Protein AF-A0A6C0H3B6-F1 (afdb_monomer_lite)

Foldseek 3Di:
DDDEFFKKKFWFQFPDDDPCSVQNVVQCVLVVDRGSFMWTWDAQQPQAPDGAIWTFWQAQDFDQARNPRGTAHTTGTDGVVVVLVTRIWMWIWDFPDDDDSVLSVVLCVQRPRQHAPPPVVLQVCLSVVHDPDFDDSSHYHTQLSVVNSCCSSPQFPVPDRSSSGGSCCPAPPHPPTDTPDCGTDHIGTDCPSLQQVVVVVLVVLCVVLVWDWDDPDSQWIWGDAQFGIWIQGSVVRDTDDDRDPDDDDDPHRDPVSVVVSVVVSVVSVVVPVD

InterPro domains:
  IPR038765 Papain-like cysteine peptidase superfamily [SSF54001] (3-177)

Organism: NCBI:txid1070528

Secondary structure (DSSP, 8-state):
----TTPEEEEEPPSS--TTHHHHHHHHHHHTSSEEEEEEEEES-TTSSS-SEEEEEEEEEEEE-TTTSSEEEEEEEEEHHHHHHSSS-EEEEPB-S---HHHHHHHHHHHTTPBB---HHHHHHHHHT--SS-S--S-B-HHHHHHHHHHHTTSS-TT--GGG--GGGGSSS--SS--SS--B---EE-THHHHHHHHHHHHHHHHHTT---EEEETTEEEEEETTEEEEEETTTTEEEEE-------PPPPPHHHHHHHHHHHHHHHHHH--

Structure (mmCIF, N/CA/C/O backbone):
data_AF-A0A6C0H3B6-F1
#
_entry.id   AF-A0A6C0H3B6-F1
#
loop_
_atom_site.group_PDB
_atom_site.id
_atom_site.type_symbol
_atom_site.label_atom_id
_atom_site.label_alt_id
_atom_site.label_comp_id
_atom_site.label_asym_id
_atom_site.label_entity_id
_atom_site.label_seq_id
_atom_site.pdbx_PDB_ins_code
_atom_site.Cartn_x
_atom_site.Cartn_y
_atom_site.Cartn_z
_atom_site.occupancy
_atom_site.B_iso_or_equiv
_atom_site.auth_seq_id
_atom_site.auth_comp_id
_atom_site.auth_asym_id
_atom_site.auth_atom_id
_atom_site.pdbx_PDB_model_num
ATOM 1 N N . MET A 1 1 ? -2.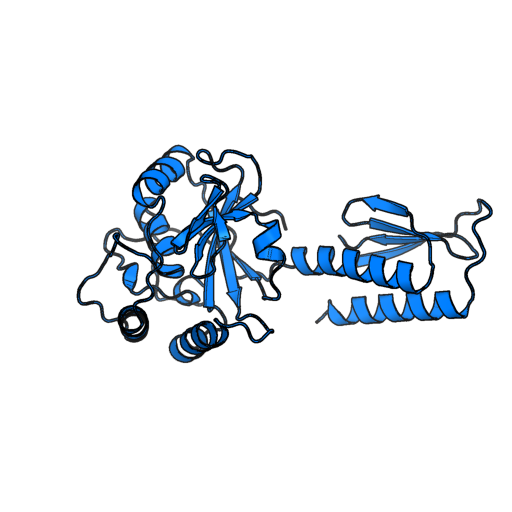134 6.491 -14.468 1.00 62.81 1 MET A N 1
ATOM 2 C CA . MET A 1 1 ? -2.879 6.729 -13.217 1.00 62.81 1 MET A CA 1
ATOM 3 C C . MET A 1 1 ? -1.953 7.384 -12.204 1.00 62.81 1 MET A C 1
ATOM 5 O O . MET A 1 1 ? -0.867 6.853 -11.979 1.00 62.81 1 MET A O 1
ATOM 9 N N . HIS A 1 2 ? -2.339 8.547 -11.677 1.00 86.56 2 HIS A N 1
ATOM 10 C CA . HIS A 1 2 ? -1.610 9.240 -10.610 1.00 86.56 2 HIS A CA 1
ATOM 11 C C . HIS A 1 2 ? -2.045 8.677 -9.248 1.00 86.56 2 HIS A C 1
ATOM 13 O O . HIS A 1 2 ? -3.235 8.409 -9.063 1.00 86.56 2 HIS A O 1
ATOM 19 N N . LEU A 1 3 ? -1.083 8.426 -8.359 1.00 92.88 3 LEU A N 1
ATOM 20 C CA . LEU A 1 3 ? -1.326 7.908 -7.010 1.00 92.88 3 LEU A CA 1
ATOM 21 C C . LEU A 1 3 ? -1.426 9.081 -6.039 1.00 92.88 3 LEU A C 1
ATOM 23 O O . LEU A 1 3 ? -0.653 10.025 -6.160 1.00 92.88 3 LEU A O 1
ATOM 27 N N . GLU A 1 4 ? -2.355 9.001 -5.096 1.00 95.38 4 GLU A N 1
ATOM 28 C CA . GLU A 1 4 ? -2.636 10.054 -4.117 1.00 95.38 4 GLU A CA 1
ATOM 29 C C . GLU A 1 4 ? -2.634 9.477 -2.700 1.00 95.38 4 GLU A C 1
ATOM 31 O O . GLU A 1 4 ? -2.867 8.281 -2.506 1.00 95.38 4 GLU A O 1
ATOM 36 N N . THR A 1 5 ? -2.378 10.327 -1.702 1.00 96.56 5 THR A N 1
ATOM 37 C CA . THR A 1 5 ? -2.446 9.930 -0.291 1.00 96.56 5 THR A CA 1
ATOM 38 C C . THR A 1 5 ? -3.806 9.317 0.027 1.00 96.56 5 THR A C 1
ATOM 40 O O . THR A 1 5 ? -4.848 9.921 -0.221 1.00 96.56 5 THR A O 1
ATOM 43 N N . GLY A 1 6 ? -3.785 8.116 0.600 1.00 96.06 6 GLY A N 1
ATOM 44 C CA . GLY A 1 6 ? -4.982 7.345 0.913 1.00 96.06 6 GLY A CA 1
ATOM 45 C C . GLY A 1 6 ? -5.296 6.245 -0.099 1.00 96.06 6 GLY A C 1
ATOM 46 O O . GLY A 1 6 ? -6.058 5.341 0.239 1.00 96.06 6 GLY A O 1
ATOM 47 N N . ASP A 1 7 ? -4.728 6.264 -1.311 1.00 96.56 7 ASP A N 1
ATOM 48 C CA . ASP A 1 7 ? -4.915 5.164 -2.264 1.00 96.56 7 ASP A CA 1
ATOM 49 C C . ASP A 1 7 ? -4.424 3.843 -1.662 1.00 96.56 7 ASP A C 1
ATOM 51 O O . ASP A 1 7 ? -3.362 3.780 -1.044 1.00 96.56 7 ASP A O 1
ATOM 55 N N . LEU A 1 8 ? -5.192 2.770 -1.848 1.00 96.19 8 LEU A N 1
ATOM 56 C CA . LEU A 1 8 ? -4.829 1.448 -1.347 1.00 96.19 8 LEU A CA 1
ATOM 57 C C . LEU A 1 8 ? -4.176 0.636 -2.460 1.00 96.19 8 LEU A C 1
ATOM 59 O O . LEU A 1 8 ? -4.751 0.511 -3.541 1.00 96.19 8 LEU A O 1
ATOM 63 N N . LEU A 1 9 ? -3.019 0.044 -2.186 1.00 95.88 9 LEU A N 1
ATOM 64 C CA . LEU A 1 9 ? -2.369 -0.915 -3.070 1.00 95.88 9 LEU A CA 1
ATOM 65 C C . LEU A 1 9 ? -2.597 -2.331 -2.547 1.00 95.88 9 LEU A C 1
ATOM 67 O O . LEU A 1 9 ? -2.242 -2.632 -1.411 1.00 95.88 9 LEU A O 1
ATOM 71 N N . LEU A 1 10 ? -3.165 -3.193 -3.383 1.00 94.88 10 LEU A N 1
ATOM 72 C CA . LEU A 1 10 ? -3.319 -4.624 -3.141 1.00 94.88 10 LEU A CA 1
ATOM 73 C C . LEU A 1 10 ? -2.329 -5.375 -4.027 1.00 94.88 10 LEU A C 1
ATOM 75 O O . LEU A 1 10 ? -2.288 -5.167 -5.243 1.00 94.88 10 LEU A O 1
ATOM 79 N N . PHE A 1 11 ? -1.541 -6.254 -3.426 1.00 92.25 11 PHE A N 1
ATOM 80 C CA . PHE A 1 11 ? -0.441 -6.938 -4.095 1.00 92.25 11 PHE A CA 1
ATOM 81 C C . PHE A 1 11 ? -0.761 -8.412 -4.278 1.00 92.25 11 PHE A C 1
ATOM 83 O O . PHE A 1 11 ? -1.239 -9.067 -3.349 1.00 92.25 11 PHE A O 1
ATOM 90 N N . THR A 1 12 ? -0.470 -8.937 -5.465 1.00 89.69 12 THR A N 1
ATOM 91 C CA . THR A 1 12 ? -0.492 -10.380 -5.701 1.00 89.69 12 THR A CA 1
ATOM 92 C C . THR A 1 12 ? 0.829 -11.026 -5.331 1.00 89.69 12 THR A C 1
ATOM 94 O O . THR A 1 12 ? 1.849 -10.350 -5.233 1.00 89.69 12 THR A O 1
ATOM 97 N N . GLN A 1 13 ? 0.827 -12.352 -5.222 1.00 80.75 13 GLN A N 1
ATOM 98 C CA . GLN A 1 13 ? 2.053 -13.127 -5.076 1.00 80.75 13 GLN A CA 1
ATOM 99 C C . GLN A 1 13 ? 3.095 -12.768 -6.157 1.00 80.75 13 GLN A C 1
ATOM 101 O O . GLN A 1 13 ? 2.752 -12.535 -7.327 1.00 80.75 13 GLN A O 1
ATOM 106 N N . LYS A 1 14 ? 4.374 -12.743 -5.758 1.00 75.06 14 LYS A N 1
ATOM 107 C CA . LYS A 1 14 ? 5.516 -12.610 -6.675 1.00 75.06 14 LYS A CA 1
ATOM 108 C C . LYS A 1 14 ? 5.613 -13.834 -7.589 1.00 75.06 14 LYS A C 1
ATOM 110 O O . LYS A 1 14 ? 5.459 -14.969 -7.144 1.00 75.06 14 LYS A O 1
ATOM 115 N N . LYS A 1 15 ? 5.910 -13.621 -8.875 1.00 67.88 15 LYS A N 1
ATOM 116 C CA . LYS A 1 15 ? 6.081 -14.731 -9.836 1.00 67.88 15 LYS A CA 1
ATOM 117 C C . LYS A 1 15 ? 7.351 -15.550 -9.581 1.00 67.88 15 LYS A C 1
ATOM 119 O O . LYS A 1 15 ? 7.400 -16.732 -9.908 1.00 67.88 15 LYS A O 1
ATOM 124 N N . SER A 1 16 ? 8.371 -14.918 -9.016 1.00 64.56 16 SER A N 1
ATOM 125 C CA . SER A 1 16 ? 9.676 -15.501 -8.720 1.00 64.56 16 SER A CA 1
ATOM 126 C C . SER A 1 16 ? 9.679 -16.183 -7.341 1.00 64.56 16 SER A C 1
ATOM 128 O O . SER A 1 16 ? 9.101 -15.676 -6.379 1.00 64.56 16 SER A O 1
ATOM 130 N N . ILE A 1 17 ? 10.344 -17.342 -7.234 1.00 60.44 17 ILE A N 1
ATOM 131 C CA . ILE A 1 17 ? 10.512 -18.067 -5.964 1.00 60.44 17 ILE A CA 1
ATOM 132 C C . ILE A 1 17 ? 11.490 -17.275 -5.091 1.00 60.44 17 ILE A C 1
ATOM 134 O O . ILE A 1 17 ? 12.702 -17.320 -5.293 1.00 60.44 17 ILE A O 1
ATOM 138 N N . THR A 1 18 ? 10.963 -16.520 -4.133 1.00 64.19 18 THR A N 1
ATOM 139 C CA . THR A 1 18 ? 11.748 -15.850 -3.089 1.00 64.19 18 THR A CA 1
ATOM 140 C C . THR A 1 18 ? 11.728 -16.682 -1.806 1.00 64.19 18 THR A C 1
ATOM 142 O O . THR A 1 18 ? 10.886 -17.565 -1.642 1.00 64.19 18 THR A O 1
ATOM 145 N N . GLY A 1 19 ? 12.612 -16.377 -0.847 1.00 57.62 19 GLY A N 1
ATOM 146 C CA . GLY A 1 19 ? 12.600 -17.019 0.480 1.00 57.62 19 GLY A CA 1
ATOM 147 C C . GLY A 1 19 ? 11.268 -16.877 1.237 1.00 57.62 19 GLY A C 1
ATOM 148 O O . GLY A 1 19 ? 11.016 -17.613 2.184 1.00 57.62 19 GLY A O 1
ATOM 149 N N . TRP A 1 20 ? 10.392 -15.980 0.778 1.00 67.56 20 TRP A N 1
ATOM 150 C CA . TRP A 1 20 ? 9.094 -15.672 1.371 1.00 67.56 20 TRP A CA 1
ATOM 151 C C . TRP A 1 20 ? 7.900 -16.175 0.550 1.00 67.56 20 TRP A C 1
ATOM 153 O O . TRP A 1 20 ? 6.755 -16.025 0.964 1.00 67.56 20 TRP A O 1
ATOM 163 N N . TRP A 1 21 ? 8.154 -16.848 -0.576 1.00 70.12 21 TRP A N 1
ATOM 164 C CA . TRP A 1 21 ? 7.124 -17.424 -1.445 1.00 70.12 21 TRP A CA 1
ATOM 165 C C . TRP A 1 21 ? 6.174 -18.382 -0.706 1.00 70.12 21 TRP A C 1
ATOM 167 O O . TRP A 1 21 ? 4.982 -18.430 -1.011 1.00 70.12 21 TRP A O 1
ATOM 177 N N . LEU A 1 22 ? 6.681 -19.110 0.297 1.00 68.00 22 LEU A N 1
ATOM 178 C CA . LEU A 1 22 ? 5.875 -19.998 1.143 1.00 68.00 22 LEU A CA 1
ATOM 179 C C . LEU A 1 22 ? 4.827 -19.233 1.961 1.00 68.00 22 LEU A C 1
ATOM 181 O O . LEU A 1 22 ? 3.723 -19.738 2.156 1.00 68.00 22 LEU A O 1
ATOM 185 N N . ILE A 1 23 ? 5.148 -18.018 2.413 1.00 73.31 23 ILE A N 1
ATOM 186 C CA . ILE A 1 23 ? 4.217 -17.172 3.168 1.00 73.31 23 ILE A CA 1
ATOM 187 C C . ILE A 1 23 ? 3.112 -16.682 2.242 1.00 73.31 23 ILE A C 1
ATOM 189 O O . ILE A 1 23 ? 1.936 -16.873 2.548 1.00 73.31 23 ILE A O 1
ATOM 193 N N . ASP A 1 24 ? 3.481 -16.150 1.077 1.00 76.25 24 ASP A N 1
ATOM 194 C CA . ASP A 1 24 ? 2.513 -15.711 0.072 1.00 76.25 24 ASP A CA 1
ATOM 195 C C . ASP A 1 24 ? 1.582 -16.864 -0.338 1.00 76.25 24 ASP A C 1
ATOM 197 O O . ASP A 1 24 ? 0.369 -16.677 -0.400 1.00 76.25 24 ASP A O 1
ATOM 201 N N . LYS A 1 25 ? 2.119 -18.082 -0.532 1.00 75.88 25 LYS A N 1
ATOM 202 C CA . LYS A 1 25 ? 1.308 -19.281 -0.810 1.00 75.88 25 LYS A CA 1
ATOM 203 C C . LYS A 1 25 ? 0.363 -19.642 0.320 1.00 75.88 25 LYS A C 1
ATOM 205 O O . LYS A 1 25 ? -0.771 -20.034 0.062 1.00 75.88 25 LYS A O 1
ATOM 210 N N . THR A 1 26 ? 0.830 -19.528 1.555 1.00 74.00 26 THR A N 1
ATOM 211 C CA . THR A 1 26 ? 0.027 -19.817 2.741 1.00 74.00 26 THR A CA 1
ATOM 212 C C . THR A 1 26 ? -1.157 -18.855 2.816 1.00 74.00 26 THR A C 1
ATOM 214 O O . THR A 1 26 ? -2.295 -19.293 2.964 1.00 74.00 26 THR A O 1
ATOM 217 N N . ILE A 1 27 ? -0.914 -17.556 2.624 1.00 75.19 27 ILE A N 1
ATOM 218 C CA . ILE A 1 27 ? -1.962 -16.530 2.610 1.00 75.19 27 ILE A CA 1
ATOM 219 C C . ILE A 1 27 ? -2.919 -16.754 1.435 1.00 75.19 27 ILE A C 1
ATOM 221 O O . ILE A 1 27 ? -4.129 -16.784 1.640 1.00 75.19 27 ILE A O 1
ATOM 225 N N . GLU A 1 28 ? -2.415 -16.961 0.219 1.00 81.25 28 GLU A N 1
ATOM 226 C CA . GLU A 1 28 ? -3.245 -17.227 -0.964 1.00 81.25 28 GLU A CA 1
ATOM 227 C C . GLU A 1 28 ? -4.180 -18.427 -0.735 1.00 81.25 28 GLU A C 1
ATOM 229 O O . GLU A 1 28 ? -5.392 -18.320 -0.933 1.00 81.25 28 GLU A O 1
ATOM 234 N N . TYR A 1 29 ? -3.632 -19.542 -0.240 1.00 78.94 29 TYR A N 1
ATOM 235 C CA . TYR A 1 29 ? -4.379 -20.767 0.041 1.00 78.94 29 TYR A CA 1
ATOM 236 C C . TYR A 1 29 ? -5.464 -20.555 1.102 1.00 78.94 29 TYR A C 1
ATOM 238 O O . TYR A 1 29 ? -6.624 -20.909 0.896 1.00 78.94 29 TYR A O 1
ATOM 246 N N . PHE A 1 30 ? -5.109 -19.945 2.232 1.00 73.50 30 PHE A N 1
ATOM 247 C CA . PHE A 1 30 ? -6.025 -19.774 3.358 1.00 73.50 30 PHE A CA 1
ATOM 248 C C . PHE A 1 30 ? -7.074 -18.682 3.141 1.00 73.50 30 PHE A C 1
ATOM 250 O O . PHE A 1 30 ? -8.177 -18.753 3.684 1.00 73.50 30 PHE A O 1
ATOM 257 N N . THR A 1 31 ? -6.754 -17.665 2.345 1.00 74.62 31 THR A N 1
ATOM 258 C CA . THR A 1 31 ? -7.675 -16.559 2.059 1.00 74.62 31 THR A CA 1
ATOM 259 C C . THR A 1 31 ? -8.484 -16.759 0.780 1.00 74.62 31 THR A C 1
ATOM 261 O O . THR A 1 31 ? -9.415 -15.986 0.546 1.00 74.62 31 THR A O 1
ATOM 264 N N . ASN A 1 32 ? -8.157 -17.789 -0.015 1.00 81.56 32 ASN A N 1
ATOM 265 C CA . ASN A 1 32 ? -8.713 -18.067 -1.342 1.00 81.56 32 ASN A CA 1
ATOM 266 C C . ASN A 1 32 ? -8.775 -16.803 -2.215 1.00 81.56 32 ASN A C 1
ATOM 268 O O . ASN A 1 32 ? -9.803 -16.466 -2.807 1.00 81.56 32 ASN A O 1
ATOM 272 N N . SER A 1 33 ? -7.683 -16.042 -2.210 1.00 85.75 33 SER A N 1
ATOM 273 C CA . SER A 1 33 ? -7.602 -14.726 -2.834 1.00 85.75 33 SER A CA 1
ATOM 274 C C . SER A 1 33 ? -6.217 -14.503 -3.430 1.00 85.75 33 SER A C 1
ATOM 276 O O . SER A 1 33 ? -5.224 -14.890 -2.817 1.00 85.75 33 SER A O 1
ATOM 278 N N . PRO A 1 34 ? -6.124 -13.797 -4.573 1.00 87.12 34 PRO A N 1
ATOM 279 C CA . PRO A 1 34 ? -4.839 -13.460 -5.170 1.00 87.12 34 PRO A CA 1
ATOM 280 C C . PRO A 1 34 ? -4.061 -12.424 -4.350 1.00 87.12 34 PRO A C 1
ATOM 282 O O . PRO A 1 34 ? -2.862 -12.273 -4.561 1.00 87.12 34 PRO A O 1
ATOM 285 N N . TYR A 1 35 ? -4.724 -11.679 -3.458 1.00 91.88 35 TYR A N 1
ATOM 286 C CA . TYR A 1 35 ? -4.105 -10.632 -2.648 1.00 91.88 35 TYR A CA 1
ATOM 287 C C . TYR A 1 35 ? -3.388 -11.211 -1.428 1.00 91.88 35 TYR A C 1
ATOM 289 O O . TYR A 1 35 ? -4.036 -11.775 -0.547 1.00 91.88 35 TYR A O 1
ATOM 297 N N . VAL A 1 36 ? -2.071 -11.014 -1.365 1.00 89.00 36 VAL A N 1
ATOM 298 C CA . VAL A 1 36 ? -1.200 -11.522 -0.288 1.00 89.00 36 VAL A CA 1
ATOM 299 C C . VAL A 1 36 ? -0.615 -10.411 0.583 1.00 89.00 36 VAL A C 1
ATOM 301 O O . VAL A 1 36 ? -0.189 -10.662 1.705 1.00 89.00 36 VAL A O 1
ATOM 304 N N . HIS A 1 37 ? -0.622 -9.170 0.091 1.00 92.19 37 HIS A N 1
ATOM 305 C CA . HIS A 1 37 ? -0.098 -8.009 0.806 1.00 92.19 37 HIS A CA 1
ATOM 306 C C . HIS A 1 37 ? -0.905 -6.754 0.472 1.00 92.19 37 HIS A C 1
ATOM 308 O O . HIS A 1 37 ? -1.621 -6.700 -0.535 1.00 92.19 37 HIS A O 1
ATOM 314 N N . VAL A 1 38 ? -0.797 -5.740 1.326 1.00 95.00 38 VAL A N 1
ATOM 315 C CA . VAL A 1 38 ? -1.507 -4.469 1.185 1.00 95.00 38 VAL A CA 1
ATOM 316 C C . VAL A 1 38 ? -0.678 -3.318 1.749 1.00 95.00 38 VAL A C 1
ATOM 318 O O . VAL A 1 38 ? 0.035 -3.481 2.737 1.00 95.00 38 VAL A O 1
ATOM 321 N N . GLY A 1 39 ? -0.783 -2.146 1.126 1.00 96.25 39 GLY A N 1
ATOM 322 C CA . GLY A 1 39 ? -0.096 -0.933 1.559 1.00 96.25 39 GLY A CA 1
ATOM 323 C C . GLY A 1 39 ? -0.894 0.325 1.235 1.00 96.25 39 GLY A C 1
ATOM 324 O O . GLY A 1 39 ? -1.678 0.345 0.286 1.00 96.25 39 GLY A O 1
ATOM 325 N N . LEU A 1 40 ? -0.694 1.377 2.025 1.00 97.38 40 LEU A N 1
ATOM 326 C CA . LEU A 1 40 ? -1.349 2.672 1.849 1.00 97.38 40 LEU A CA 1
ATOM 327 C C . LEU A 1 40 ? -0.410 3.641 1.136 1.00 97.38 40 LEU A C 1
ATOM 329 O O . LEU A 1 40 ? 0.720 3.839 1.567 1.00 97.38 40 LEU A O 1
ATOM 333 N N . VAL A 1 41 ? -0.862 4.291 0.072 1.00 97.12 41 VAL A N 1
ATOM 334 C CA . VAL A 1 41 ? -0.091 5.361 -0.561 1.00 97.12 41 VAL A CA 1
ATOM 335 C C . VAL A 1 41 ? -0.072 6.585 0.347 1.00 97.12 41 VAL A C 1
ATOM 337 O O . VAL A 1 41 ? -1.116 7.038 0.820 1.00 97.12 41 VAL A O 1
ATOM 340 N N . VAL A 1 42 ? 1.115 7.160 0.526 1.00 96.75 42 VAL A N 1
ATOM 341 C CA . VAL A 1 42 ? 1.315 8.466 1.157 1.00 96.75 42 VAL A CA 1
ATOM 342 C C . VAL A 1 42 ? 2.218 9.301 0.253 1.00 96.75 42 VAL A C 1
ATOM 344 O O . VAL A 1 42 ? 3.362 8.933 -0.019 1.00 96.75 42 VAL A O 1
ATOM 347 N N . VAL A 1 43 ? 1.681 10.402 -0.263 1.00 95.56 43 VAL A N 1
ATOM 348 C CA . VAL A 1 43 ? 2.409 11.402 -1.050 1.00 95.56 43 VAL A CA 1
ATOM 349 C C . VAL A 1 43 ? 2.882 12.497 -0.105 1.00 95.56 43 VAL A C 1
ATOM 351 O O . VAL A 1 43 ? 2.094 12.986 0.699 1.00 95.56 43 VAL A O 1
ATOM 354 N N . ASP A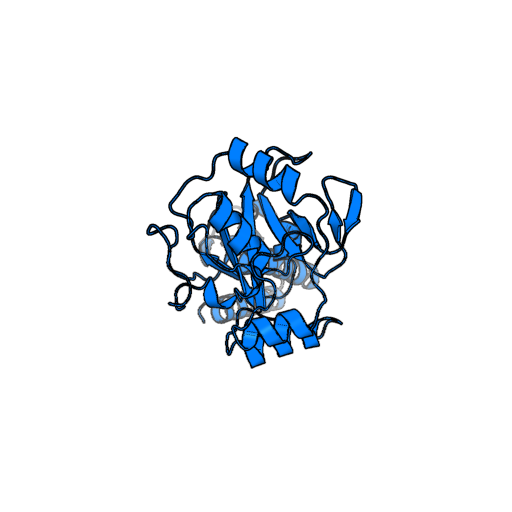 1 44 ? 4.165 12.836 -0.203 1.00 95.06 44 ASP A N 1
ATOM 355 C CA . ASP A 1 44 ? 4.853 13.835 0.616 1.00 95.06 44 ASP A CA 1
ATOM 356 C C . ASP A 1 44 ? 4.580 13.678 2.125 1.00 95.06 44 ASP A C 1
ATOM 358 O O . ASP A 1 44 ? 4.044 14.587 2.759 1.00 95.06 44 ASP A O 1
ATOM 362 N N . PRO A 1 45 ? 4.925 12.512 2.721 1.00 93.94 45 PRO A N 1
ATOM 363 C CA . PRO A 1 45 ? 4.615 12.228 4.114 1.00 93.94 45 PRO A CA 1
ATOM 364 C C . PRO A 1 45 ? 5.176 13.313 5.044 1.00 93.94 45 PRO A C 1
ATOM 366 O O . PRO A 1 45 ? 6.379 13.582 5.004 1.00 93.94 45 PRO A O 1
ATOM 369 N N . PRO A 1 46 ? 4.364 13.869 5.959 1.00 92.00 46 PRO A N 1
ATOM 370 C CA . PRO A 1 46 ? 4.758 14.999 6.807 1.00 92.00 46 PRO A CA 1
ATOM 371 C C . PRO A 1 46 ? 5.753 14.624 7.921 1.00 92.00 46 PRO A C 1
ATOM 373 O O . PRO A 1 46 ? 6.118 15.466 8.739 1.00 92.00 46 PRO A O 1
ATOM 376 N N . PHE A 1 47 ? 6.143 13.352 7.992 1.00 90.31 47 PHE A N 1
ATOM 377 C CA . PHE A 1 47 ? 7.129 12.783 8.913 1.00 90.31 47 PHE A CA 1
ATOM 378 C C . PHE A 1 47 ? 8.333 12.168 8.175 1.00 90.31 47 PHE A C 1
ATOM 380 O O . PHE A 1 47 ? 9.211 11.587 8.805 1.00 90.31 47 PHE A O 1
ATOM 387 N N . SER A 1 48 ? 8.389 12.294 6.844 1.00 85.31 48 SER A N 1
ATOM 388 C CA . SER A 1 48 ? 9.525 11.848 6.033 1.00 85.31 48 SER A CA 1
ATOM 389 C C . SER A 1 48 ? 10.565 12.955 5.871 1.00 85.31 48 SER A C 1
ATOM 391 O O . SER A 1 48 ? 10.239 14.139 5.826 1.00 85.31 48 SER A O 1
ATOM 393 N N . VAL A 1 49 ? 11.828 12.552 5.723 1.00 80.81 49 VAL A N 1
ATOM 394 C CA . VAL A 1 49 ? 12.958 13.456 5.445 1.00 80.81 49 VAL A CA 1
ATOM 395 C C . VAL A 1 49 ? 12.900 14.011 4.016 1.00 80.81 49 VAL A C 1
ATOM 397 O O . VAL A 1 49 ? 13.396 15.105 3.757 1.00 80.81 49 VAL A O 1
ATOM 400 N N . SER A 1 50 ? 12.294 13.276 3.080 1.00 84.81 50 SER A N 1
ATOM 401 C CA . SER A 1 50 ? 12.200 13.667 1.672 1.00 84.81 50 SER A CA 1
ATOM 402 C C . SER A 1 50 ? 10.786 13.529 1.111 1.00 84.81 50 SER A C 1
ATOM 404 O O . SER A 1 50 ? 10.086 12.537 1.347 1.00 84.81 50 SER A O 1
ATOM 406 N N . SER A 1 51 ? 10.409 14.520 0.302 1.00 90.75 51 SER A N 1
ATOM 407 C CA . SER A 1 51 ? 9.223 14.514 -0.556 1.00 90.75 51 SER A CA 1
ATOM 408 C C . SER A 1 51 ? 9.267 13.372 -1.575 1.00 90.75 51 SER A C 1
ATOM 410 O O . SER A 1 51 ? 10.337 12.917 -1.988 1.00 90.75 51 SER A O 1
ATOM 412 N N . GLY A 1 52 ? 8.096 12.897 -1.982 1.00 91.31 52 GLY A N 1
ATOM 413 C CA . GLY A 1 52 ? 7.921 11.800 -2.921 1.00 91.31 52 GLY A CA 1
ATOM 414 C C . GLY A 1 52 ? 6.670 10.972 -2.641 1.00 91.31 52 GLY A C 1
ATOM 415 O O . GLY A 1 52 ? 5.915 11.214 -1.704 1.00 91.31 52 GLY A O 1
ATOM 416 N N . THR A 1 53 ? 6.450 9.952 -3.466 1.00 93.56 53 THR A N 1
ATOM 417 C CA . THR A 1 53 ? 5.371 8.980 -3.261 1.00 93.56 53 THR A CA 1
ATOM 418 C C . THR A 1 53 ? 5.916 7.738 -2.571 1.00 93.56 53 THR A C 1
ATOM 420 O O . THR A 1 53 ? 6.846 7.094 -3.067 1.00 93.56 53 THR A O 1
ATOM 423 N N . TYR A 1 54 ? 5.291 7.373 -1.460 1.00 93.81 54 TYR A N 1
ATOM 424 C CA . TYR A 1 54 ? 5.657 6.226 -0.645 1.00 93.81 54 TYR A CA 1
ATOM 425 C C . TYR A 1 54 ? 4.470 5.286 -0.475 1.00 93.81 54 TYR A C 1
ATOM 427 O O . TYR A 1 54 ? 3.310 5.668 -0.638 1.00 93.81 54 TYR A O 1
ATOM 435 N N . VAL A 1 55 ? 4.784 4.046 -0.130 1.00 94.69 55 VAL A N 1
ATOM 436 C CA . VAL A 1 55 ? 3.831 3.059 0.360 1.00 94.69 55 VAL A CA 1
ATOM 437 C C . VAL A 1 55 ? 4.114 2.868 1.839 1.00 94.69 55 VAL A C 1
ATOM 439 O O . VAL A 1 55 ? 5.201 2.437 2.219 1.00 94.69 55 VAL A O 1
ATOM 442 N N . TRP A 1 56 ? 3.146 3.228 2.669 1.00 95.25 56 TRP A N 1
ATOM 443 C CA . TRP A 1 56 ? 3.149 2.947 4.089 1.00 95.25 56 TRP A CA 1
ATOM 444 C C . TRP A 1 56 ? 2.598 1.545 4.309 1.00 95.25 56 TRP A C 1
ATOM 446 O O . TRP A 1 56 ? 1.434 1.254 4.023 1.00 95.25 56 TRP A O 1
ATOM 456 N N . GLU A 1 57 ? 3.463 0.658 4.771 1.00 93.56 57 GLU A N 1
ATOM 457 C CA . GLU A 1 57 ? 3.175 -0.764 4.882 1.00 93.56 57 GLU A CA 1
ATOM 458 C C . GLU A 1 57 ? 3.817 -1.346 6.137 1.00 93.56 57 GLU A C 1
ATOM 460 O O . GLU A 1 57 ? 4.772 -0.794 6.686 1.00 93.56 57 GLU A O 1
ATOM 465 N N . CYS A 1 58 ? 3.302 -2.494 6.568 1.00 89.00 58 CYS A N 1
ATOM 466 C CA . CYS A 1 58 ? 4.008 -3.366 7.490 1.00 89.00 58 CYS A CA 1
ATOM 467 C C . CYS A 1 58 ? 4.525 -4.552 6.680 1.00 89.00 58 CYS A C 1
ATOM 469 O O . CYS A 1 58 ? 3.716 -5.323 6.168 1.00 89.00 58 CYS A O 1
ATOM 471 N N . GLY A 1 59 ? 5.842 -4.655 6.500 1.00 82.56 59 GLY A N 1
ATOM 472 C CA . GLY A 1 59 ? 6.470 -5.656 5.634 1.00 82.56 59 GLY A CA 1
ATOM 473 C C . GLY A 1 59 ? 7.453 -6.555 6.381 1.00 82.56 59 GLY A C 1
ATOM 474 O O . GLY A 1 59 ? 8.115 -6.118 7.322 1.00 82.56 59 GLY A O 1
ATOM 475 N N . TYR A 1 60 ? 7.569 -7.806 5.931 1.00 70.81 60 TYR A N 1
ATOM 476 C CA . TYR A 1 60 ? 8.493 -8.805 6.482 1.00 70.81 60 TYR A CA 1
ATOM 477 C C . TYR A 1 60 ? 9.881 -8.803 5.811 1.00 70.81 60 TYR A C 1
ATOM 479 O O . TYR A 1 60 ? 10.823 -9.410 6.314 1.00 70.81 60 TYR A O 1
ATOM 487 N N . GLU A 1 61 ? 10.031 -8.127 4.668 1.00 68.75 61 GLU A N 1
ATOM 488 C CA . GLU A 1 61 ? 11.313 -8.008 3.966 1.00 68.75 61 GLU A CA 1
ATOM 489 C C . GLU A 1 61 ? 12.211 -7.001 4.689 1.00 68.75 61 GLU A C 1
ATOM 491 O O . GLU A 1 61 ? 11.740 -5.937 5.072 1.00 68.75 61 GLU A O 1
ATOM 496 N N . ALA A 1 62 ? 13.507 -7.264 4.856 1.00 61.38 62 ALA A N 1
ATOM 497 C CA . ALA A 1 62 ? 14.413 -6.250 5.390 1.00 61.38 62 ALA A CA 1
ATOM 498 C C . ALA A 1 62 ? 14.644 -5.158 4.331 1.00 61.38 62 ALA A C 1
ATOM 500 O O . ALA A 1 62 ? 15.257 -5.409 3.293 1.00 61.38 62 ALA A O 1
ATOM 501 N N . CYS A 1 63 ? 14.172 -3.936 4.585 1.00 63.16 63 CYS A N 1
ATOM 502 C CA . CYS A 1 63 ? 14.518 -2.767 3.775 1.00 63.16 63 CYS A CA 1
ATOM 503 C C . CYS A 1 63 ? 15.077 -1.665 4.664 1.00 63.16 63 CYS A C 1
ATOM 505 O O . CYS A 1 63 ? 14.743 -1.566 5.844 1.00 63.16 63 CYS A O 1
ATOM 507 N N . VAL A 1 64 ? 15.950 -0.845 4.084 1.00 70.88 64 VAL A N 1
ATOM 508 C CA . VAL A 1 64 ? 16.477 0.341 4.756 1.00 70.88 64 VAL A CA 1
ATOM 509 C C . VAL A 1 64 ? 15.337 1.342 4.897 1.00 70.88 64 VAL A C 1
ATOM 511 O O . VAL A 1 64 ? 14.782 1.795 3.898 1.00 70.88 64 VAL A O 1
ATOM 514 N N . ASN A 1 65 ? 14.976 1.665 6.135 1.00 64.19 65 ASN A N 1
ATOM 515 C CA . ASN A 1 65 ? 13.954 2.656 6.419 1.00 64.19 65 ASN A CA 1
ATOM 516 C C . ASN A 1 65 ? 14.486 4.051 6.039 1.00 64.19 65 ASN A C 1
ATOM 518 O O . ASN A 1 65 ? 15.526 4.450 6.570 1.00 64.19 65 ASN A O 1
ATOM 522 N N . PRO A 1 66 ? 13.805 4.803 5.156 1.00 66.81 66 PRO A N 1
ATOM 523 C CA . PRO A 1 66 ? 14.270 6.116 4.713 1.00 66.81 66 PRO A CA 1
ATOM 524 C C . PRO A 1 66 ? 14.318 7.154 5.844 1.00 66.81 66 PRO A C 1
ATOM 526 O O . PRO A 1 66 ? 15.094 8.100 5.760 1.00 66.81 66 PRO A O 1
ATOM 529 N N . GLU A 1 67 ? 13.543 6.971 6.916 1.00 68.69 67 GLU A N 1
ATOM 530 C CA . GLU A 1 67 ? 13.515 7.879 8.068 1.00 68.69 67 GLU A CA 1
ATOM 531 C C . GLU A 1 67 ? 14.695 7.649 9.024 1.00 68.69 67 GLU A C 1
ATOM 533 O O . GLU A 1 67 ? 15.168 8.587 9.660 1.00 68.69 67 GLU A O 1
ATOM 538 N N . THR A 1 68 ? 15.184 6.408 9.147 1.00 70.19 68 THR A N 1
ATOM 539 C CA . THR A 1 68 ? 16.214 6.049 10.147 1.00 70.19 68 THR A CA 1
ATOM 540 C C . THR A 1 68 ? 17.544 5.589 9.559 1.00 70.19 68 THR A C 1
ATOM 542 O O . THR A 1 68 ? 18.531 5.491 10.288 1.00 70.19 68 THR A O 1
ATOM 545 N N . GLY A 1 69 ? 17.582 5.243 8.271 1.00 67.38 69 GLY A N 1
ATOM 546 C CA . GLY A 1 69 ? 18.741 4.639 7.611 1.00 67.38 69 GLY A CA 1
ATOM 547 C C . GLY A 1 69 ? 19.073 3.216 8.081 1.00 67.38 69 GLY A C 1
ATOM 548 O O . GLY A 1 69 ? 20.089 2.663 7.666 1.00 67.38 69 GLY A O 1
ATOM 549 N N . LYS A 1 70 ? 18.246 2.600 8.939 1.00 72.94 70 LYS A N 1
ATOM 550 C CA . LYS A 1 70 ? 18.451 1.242 9.469 1.00 72.94 70 LYS A CA 1
ATOM 551 C C . LYS A 1 70 ? 17.516 0.242 8.798 1.00 72.94 70 LYS A C 1
ATOM 553 O O . LYS A 1 70 ? 16.409 0.594 8.396 1.00 72.94 70 LYS A O 1
ATOM 558 N N . GLN A 1 71 ? 17.945 -1.017 8.704 1.00 70.81 71 GLN A N 1
ATOM 559 C CA . GLN A 1 71 ? 17.053 -2.101 8.293 1.00 70.81 71 GLN A CA 1
ATOM 560 C C . GLN A 1 71 ? 16.028 -2.375 9.397 1.00 70.81 71 GLN A C 1
ATOM 562 O O . GLN A 1 71 ? 16.407 -2.598 10.547 1.00 70.81 71 GLN A O 1
ATOM 567 N N . ASN A 1 72 ? 14.742 -2.371 9.048 1.00 71.44 72 ASN A N 1
ATOM 568 C CA . ASN A 1 72 ? 13.669 -2.783 9.944 1.00 71.44 72 ASN A CA 1
ATOM 569 C C . ASN A 1 72 ? 12.703 -3.753 9.247 1.00 71.44 72 ASN A C 1
ATOM 571 O O . ASN A 1 72 ? 12.449 -3.667 8.045 1.00 71.44 72 ASN A O 1
ATOM 575 N N . ILE A 1 73 ? 12.183 -4.690 10.037 1.00 81.88 73 ILE A N 1
ATOM 576 C CA . ILE A 1 73 ? 11.090 -5.588 9.666 1.00 81.88 73 ILE A CA 1
ATOM 577 C C . ILE A 1 73 ? 9.866 -5.114 10.451 1.00 81.88 73 ILE A C 1
ATOM 579 O O . ILE A 1 73 ? 9.907 -5.080 11.682 1.00 81.88 73 ILE A O 1
ATOM 583 N N . GLY A 1 74 ? 8.805 -4.709 9.757 1.00 88.00 74 GLY A N 1
ATOM 584 C CA . GLY A 1 74 ? 7.625 -4.102 10.368 1.00 88.00 74 GLY A CA 1
ATOM 585 C C . GLY A 1 74 ? 7.134 -2.863 9.636 1.00 88.00 74 GLY A C 1
ATOM 586 O O . GLY A 1 74 ? 7.229 -2.776 8.409 1.00 88.00 74 GLY A O 1
ATOM 587 N N . VAL A 1 75 ? 6.584 -1.917 10.399 1.00 90.81 75 VAL A N 1
ATOM 588 C CA . VAL A 1 75 ? 5.983 -0.688 9.871 1.00 90.81 75 VAL A CA 1
ATOM 589 C C . VAL A 1 75 ? 7.055 0.243 9.306 1.00 90.81 75 VAL A C 1
ATOM 591 O O . VAL A 1 75 ? 8.047 0.559 9.975 1.00 90.81 75 VAL A O 1
ATOM 594 N N . ARG A 1 76 ? 6.857 0.697 8.064 1.00 89.94 76 ARG A N 1
ATOM 595 C CA . ARG A 1 76 ? 7.804 1.561 7.344 1.00 89.94 76 ARG A CA 1
ATOM 596 C C . ARG A 1 76 ? 7.169 2.302 6.169 1.00 89.94 76 ARG A C 1
ATOM 598 O O . ARG A 1 76 ? 6.165 1.860 5.613 1.00 89.94 76 ARG A O 1
ATOM 605 N N . LEU A 1 77 ? 7.835 3.368 5.730 1.00 90.75 77 LEU A N 1
ATOM 606 C CA . LEU A 1 77 ? 7.642 3.946 4.403 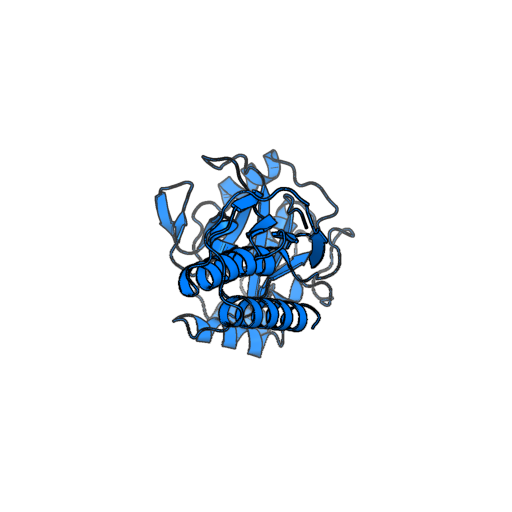1.00 90.75 77 LEU A CA 1
ATOM 607 C C . LEU A 1 77 ? 8.598 3.299 3.396 1.00 90.75 77 LEU A C 1
ATOM 609 O O . LEU A 1 77 ? 9.815 3.344 3.567 1.00 90.75 77 LEU A O 1
ATOM 613 N N . THR A 1 78 ? 8.053 2.758 2.312 1.00 89.25 78 THR A N 1
ATOM 614 C CA . THR A 1 78 ? 8.832 2.237 1.184 1.00 89.25 78 THR A CA 1
ATOM 615 C C . THR A 1 78 ? 8.652 3.167 -0.020 1.00 89.25 78 THR A C 1
ATOM 617 O O . THR A 1 78 ? 7.510 3.427 -0.406 1.00 89.25 78 THR A O 1
ATOM 620 N N . PRO A 1 79 ? 9.726 3.683 -0.651 1.00 90.06 79 PRO A N 1
ATOM 621 C CA . PRO A 1 79 ? 9.588 4.486 -1.864 1.00 90.06 79 PRO A CA 1
ATOM 622 C C . PRO A 1 79 ? 8.813 3.725 -2.944 1.00 90.06 79 PRO A C 1
ATOM 624 O O . PRO A 1 79 ? 9.078 2.543 -3.182 1.00 90.06 79 PRO A O 1
ATOM 627 N N . ILE A 1 80 ? 7.887 4.393 -3.640 1.00 88.62 80 ILE A N 1
ATOM 628 C CA . ILE A 1 80 ? 7.053 3.723 -4.649 1.00 88.62 80 ILE A CA 1
ATOM 629 C C . ILE A 1 80 ? 7.902 3.069 -5.747 1.00 88.62 80 ILE A C 1
ATOM 631 O O . ILE A 1 80 ? 7.550 2.005 -6.237 1.00 88.62 80 ILE A O 1
ATOM 635 N N . SER A 1 81 ? 9.050 3.650 -6.106 1.00 83.44 81 SER A N 1
ATOM 636 C CA . SER A 1 81 ? 9.977 3.077 -7.089 1.00 83.44 81 SER A CA 1
ATOM 637 C C . SER A 1 81 ? 10.479 1.688 -6.685 1.00 83.44 81 SER A C 1
ATOM 639 O O . SER A 1 81 ? 10.556 0.802 -7.534 1.00 83.44 81 SER A O 1
ATOM 641 N N . VAL A 1 82 ? 10.756 1.479 -5.395 1.00 83.50 82 VAL A N 1
ATOM 642 C CA . VAL A 1 82 ? 11.185 0.187 -4.843 1.00 83.50 82 VAL A CA 1
ATOM 643 C C . VAL A 1 82 ? 10.030 -0.809 -4.884 1.00 83.50 82 VAL A C 1
ATOM 645 O O . VAL A 1 82 ? 10.193 -1.911 -5.400 1.00 83.50 82 VAL A O 1
ATOM 648 N N . VAL A 1 83 ? 8.840 -0.408 -4.427 1.00 85.50 83 VAL A N 1
ATOM 649 C CA . VAL A 1 83 ? 7.644 -1.268 -4.455 1.00 85.50 83 VAL A CA 1
ATOM 650 C C . VAL A 1 83 ? 7.300 -1.709 -5.872 1.00 85.50 83 VAL A C 1
ATOM 652 O O . VAL A 1 83 ? 6.987 -2.878 -6.098 1.00 85.50 83 VAL A O 1
ATOM 655 N N . LEU A 1 84 ? 7.369 -0.777 -6.824 1.00 81.94 84 LEU A N 1
ATOM 656 C CA . LEU A 1 84 ? 7.080 -1.059 -8.220 1.00 81.94 84 LEU A CA 1
ATOM 657 C C . LEU A 1 84 ? 8.148 -1.951 -8.846 1.00 81.94 84 LEU A C 1
ATOM 659 O O . LEU A 1 84 ? 7.788 -2.745 -9.693 1.00 81.94 84 LEU A O 1
ATOM 663 N N . SER A 1 85 ? 9.414 -1.895 -8.421 1.00 75.62 85 SER A N 1
ATOM 664 C CA . SER A 1 85 ? 10.468 -2.758 -8.979 1.00 75.62 85 SER A CA 1
ATOM 665 C C . SER A 1 85 ? 10.262 -4.264 -8.739 1.00 75.62 85 SER A C 1
ATOM 667 O O . SER A 1 85 ? 10.906 -5.078 -9.397 1.00 75.62 85 SER A O 1
ATOM 669 N N . ASN A 1 86 ? 9.352 -4.644 -7.837 1.00 74.12 86 ASN A N 1
ATOM 670 C CA . ASN A 1 86 ? 9.010 -6.038 -7.574 1.00 74.12 86 ASN A CA 1
ATOM 671 C C . ASN A 1 86 ? 8.126 -6.635 -8.690 1.00 74.12 86 ASN A C 1
ATOM 673 O O . ASN A 1 86 ? 7.154 -6.021 -9.124 1.00 74.12 86 ASN A O 1
ATOM 677 N N . GLU A 1 87 ? 8.398 -7.881 -9.094 1.00 71.50 87 GLU A N 1
ATOM 678 C CA . GLU A 1 87 ? 7.662 -8.628 -10.136 1.00 71.50 87 GLU A CA 1
ATOM 679 C C . GLU A 1 87 ? 6.281 -9.153 -9.677 1.00 71.50 87 GLU A C 1
ATOM 681 O O . GLU A 1 87 ? 5.952 -10.336 -9.814 1.00 71.50 87 GLU A O 1
ATOM 686 N N . GLN A 1 88 ? 5.458 -8.276 -9.110 1.00 82.69 88 GLN A N 1
ATOM 687 C CA . GLN A 1 88 ? 4.115 -8.583 -8.616 1.00 82.69 88 GLN A CA 1
ATOM 688 C C . GLN A 1 88 ? 3.052 -7.764 -9.347 1.00 82.69 88 GLN A C 1
ATOM 690 O O . GLN A 1 88 ? 3.303 -6.651 -9.811 1.00 82.69 88 GLN A O 1
ATOM 695 N N . THR A 1 89 ? 1.837 -8.307 -9.443 1.00 87.81 89 THR A N 1
ATOM 696 C CA . THR A 1 89 ? 0.701 -7.536 -9.956 1.00 87.81 89 THR A CA 1
ATOM 697 C C . THR A 1 89 ? 0.166 -6.667 -8.829 1.00 87.81 89 THR A C 1
ATOM 699 O O . THR A 1 89 ? -0.052 -7.140 -7.716 1.00 87.81 89 THR A O 1
ATOM 702 N N . ILE A 1 90 ? -0.057 -5.389 -9.123 1.00 91.69 90 ILE A N 1
ATOM 703 C CA . ILE A 1 90 ? -0.557 -4.413 -8.156 1.00 91.69 90 ILE A CA 1
ATOM 704 C C . ILE A 1 90 ? -1.927 -3.944 -8.622 1.00 91.69 90 ILE A C 1
ATOM 706 O O . ILE A 1 90 ? -2.104 -3.585 -9.789 1.00 91.69 90 ILE A O 1
ATOM 710 N N . TYR A 1 91 ? -2.887 -3.921 -7.709 1.00 94.38 91 TYR A N 1
ATOM 711 C CA . TYR A 1 91 ? -4.195 -3.310 -7.897 1.00 94.38 91 TYR A CA 1
ATOM 712 C C . TYR A 1 91 ? -4.290 -2.070 -7.013 1.00 94.38 91 TYR A C 1
ATOM 714 O O . TYR A 1 91 ? -3.812 -2.073 -5.885 1.00 94.38 91 TYR A O 1
ATOM 722 N N . VAL A 1 92 ? -4.896 -1.006 -7.525 1.00 95.44 92 VAL A N 1
ATOM 723 C CA . VAL A 1 92 ? -5.150 0.237 -6.799 1.00 95.44 92 VAL A CA 1
ATOM 724 C C . VAL A 1 92 ? -6.633 0.351 -6.523 1.00 95.44 92 VAL A C 1
ATOM 726 O O . VAL A 1 92 ? -7.445 0.248 -7.447 1.00 95.44 92 VAL A O 1
ATOM 729 N N . ARG A 1 93 ? -6.981 0.662 -5.278 1.00 94.88 93 ARG A N 1
ATOM 730 C CA . ARG A 1 93 ? -8.290 1.212 -4.935 1.00 94.88 93 ARG A CA 1
ATOM 731 C C . ARG A 1 93 ? -8.137 2.700 -4.692 1.00 94.88 93 ARG A C 1
ATOM 733 O O . ARG A 1 93 ? -7.428 3.115 -3.777 1.00 94.88 93 ARG A O 1
ATOM 740 N N . LYS A 1 94 ? -8.820 3.499 -5.511 1.00 94.62 94 LYS A N 1
ATOM 741 C CA . LYS A 1 94 ? -8.813 4.954 -5.356 1.00 94.62 94 LYS A CA 1
ATOM 742 C C . LYS A 1 94 ? -9.542 5.372 -4.097 1.00 94.62 94 LYS A C 1
ATOM 744 O O . LYS A 1 94 ? -10.704 4.988 -3.918 1.00 94.62 94 LYS A O 1
ATOM 749 N N . CYS A 1 95 ? -8.867 6.167 -3.279 1.00 94.31 95 CYS A N 1
ATOM 750 C CA . CYS A 1 95 ? -9.497 6.830 -2.156 1.00 94.31 95 CYS A CA 1
ATOM 751 C C . CYS A 1 95 ? -10.364 7.991 -2.653 1.00 94.31 95 CYS A C 1
ATOM 753 O O . CYS A 1 95 ? -9.999 8.702 -3.586 1.00 94.31 95 CYS A O 1
ATOM 755 N N . LYS A 1 96 ? -11.532 8.177 -2.041 1.00 92.94 96 LYS A N 1
ATOM 756 C CA . LYS A 1 96 ? -12.466 9.279 -2.337 1.00 92.94 96 LYS A CA 1
ATOM 757 C C . LYS A 1 96 ? -12.480 10.340 -1.241 1.00 92.94 96 LYS A C 1
ATOM 759 O O . LYS A 1 96 ? -13.253 11.291 -1.311 1.00 92.94 96 LYS A O 1
ATOM 764 N N . THR A 1 97 ? -11.665 10.150 -0.213 1.00 91.25 97 THR A N 1
ATOM 765 C CA . THR A 1 97 ? -11.638 10.957 1.003 1.00 91.25 97 THR A CA 1
ATOM 766 C C . THR A 1 97 ? -10.215 11.378 1.329 1.00 91.25 97 THR A C 1
ATOM 768 O O . THR A 1 97 ? -9.257 10.656 1.065 1.00 91.25 97 THR A O 1
ATOM 771 N N . TYR A 1 98 ? -10.078 12.556 1.926 1.00 91.56 98 TYR A N 1
ATOM 772 C CA . TYR A 1 98 ? -8.788 13.101 2.328 1.00 91.56 98 TYR A CA 1
ATOM 773 C C . TYR A 1 98 ? -8.397 12.616 3.730 1.00 91.56 98 TYR A C 1
ATOM 775 O O . TYR A 1 98 ? -9.246 12.548 4.622 1.00 91.56 98 TYR A O 1
ATOM 783 N N . ILE A 1 99 ? -7.112 12.309 3.926 1.00 93.81 99 ILE A N 1
ATOM 784 C CA . ILE A 1 99 ? -6.531 12.028 5.243 1.00 93.81 99 ILE A CA 1
ATOM 785 C C . ILE A 1 99 ? -5.700 13.249 5.657 1.00 93.81 99 ILE A C 1
ATOM 787 O O . ILE A 1 99 ? -4.708 13.537 4.992 1.00 93.81 99 ILE A O 1
ATOM 791 N N . PRO A 1 100 ? -6.061 13.957 6.742 1.00 93.88 100 PRO A N 1
ATOM 792 C CA . PRO A 1 100 ? -5.290 15.104 7.207 1.00 93.88 100 PRO A CA 1
ATOM 793 C C . PRO A 1 100 ? -3.874 14.738 7.651 1.00 93.88 100 PRO A C 1
ATOM 795 O O . PRO A 1 100 ? -3.684 13.775 8.394 1.00 93.88 100 PRO A O 1
ATOM 798 N N . ASP A 1 101 ? -2.901 15.585 7.323 1.00 94.50 101 ASP A N 1
ATOM 799 C CA . ASP A 1 101 ? -1.490 15.396 7.696 1.00 94.50 101 ASP A CA 1
ATOM 800 C C . ASP A 1 101 ? -1.293 15.231 9.206 1.00 94.50 101 ASP A C 1
ATOM 802 O O . ASP A 1 101 ? -0.537 14.373 9.654 1.00 94.50 101 ASP A O 1
ATOM 806 N N . LYS A 1 102 ? -2.040 15.994 10.016 1.00 95.19 102 LYS A N 1
ATOM 807 C CA . LYS A 1 102 ? -2.021 15.863 11.484 1.00 95.19 102 LYS A CA 1
ATOM 808 C C . LYS A 1 102 ? -2.425 14.463 11.947 1.00 95.19 102 LYS A C 1
ATOM 810 O O . LYS A 1 102 ? -1.907 13.970 12.944 1.00 95.19 102 LYS A O 1
ATOM 815 N N . MET A 1 103 ? -3.353 13.828 11.233 1.00 95.25 103 MET A N 1
ATOM 816 C CA . MET A 1 103 ? -3.788 12.469 11.532 1.00 95.25 103 MET A CA 1
ATOM 817 C C . MET A 1 103 ? -2.713 11.456 11.130 1.00 95.25 103 MET A C 1
ATOM 819 O O . MET A 1 103 ? -2.407 10.558 11.909 1.00 95.25 103 MET A O 1
ATOM 823 N N . LEU A 1 104 ? -2.086 11.645 9.964 1.00 95.38 104 LEU A N 1
ATOM 824 C CA . LEU A 1 104 ? -0.944 10.837 9.530 1.00 95.38 104 LEU A CA 1
ATOM 825 C C . LEU A 1 104 ? 0.209 10.901 10.545 1.00 95.38 104 LEU A C 1
ATOM 827 O O . LEU A 1 104 ? 0.728 9.860 10.934 1.00 95.38 104 LEU A O 1
ATOM 831 N N . GLN A 1 105 ? 0.559 12.096 11.032 1.00 95.12 105 GLN A N 1
ATOM 832 C CA . GLN A 1 105 ? 1.590 12.288 12.062 1.00 95.12 105 GLN A CA 1
ATOM 833 C C . GLN A 1 105 ? 1.225 11.626 13.393 1.00 95.12 105 GLN A C 1
ATOM 835 O O . GLN A 1 105 ? 2.065 10.962 13.999 1.00 95.12 105 GLN A O 1
ATOM 840 N N . LYS A 1 106 ? -0.027 11.781 13.845 1.00 95.81 106 LYS A N 1
ATOM 841 C CA . LYS A 1 106 ? -0.500 11.145 15.079 1.00 95.81 106 LYS A CA 1
ATOM 842 C C . LYS A 1 106 ? -0.335 9.629 14.997 1.00 95.81 106 LYS A C 1
ATOM 844 O O . LYS A 1 106 ? 0.301 9.041 15.864 1.00 95.81 106 LYS A O 1
ATOM 849 N N . ILE A 1 107 ? -0.849 9.018 13.932 1.00 95.88 107 ILE A N 1
ATOM 850 C CA . ILE A 1 107 ? -0.759 7.570 13.740 1.00 95.88 107 ILE A CA 1
ATOM 851 C C . ILE A 1 107 ? 0.704 7.144 13.644 1.00 95.88 107 ILE A C 1
ATOM 853 O O . ILE A 1 107 ? 1.092 6.182 14.297 1.00 95.88 107 ILE A O 1
ATOM 857 N N . HIS A 1 108 ? 1.531 7.882 12.895 1.00 94.81 108 HIS A N 1
ATOM 858 C CA . HIS A 1 108 ? 2.961 7.598 12.773 1.00 94.81 108 HIS A CA 1
ATOM 859 C C . HIS A 1 108 ? 3.650 7.522 14.132 1.00 94.81 108 HIS A C 1
ATOM 861 O O . HIS A 1 108 ? 4.309 6.523 14.398 1.00 94.81 108 HIS A O 1
ATOM 867 N N . SER A 1 109 ? 3.403 8.475 15.035 1.00 93.81 109 SER A N 1
ATOM 868 C CA . SER A 1 109 ? 3.998 8.449 16.379 1.00 93.81 109 SER A CA 1
ATOM 869 C C . SER A 1 109 ? 3.644 7.205 17.208 1.00 93.81 109 SER A C 1
ATOM 871 O O . SER A 1 109 ? 4.418 6.807 18.076 1.00 93.81 109 SER A O 1
ATOM 873 N N . GLU A 1 110 ? 2.505 6.567 16.931 1.00 92.94 110 GLU A N 1
ATOM 874 C CA . GLU A 1 110 ? 2.038 5.369 17.637 1.00 92.94 110 GLU A CA 1
ATOM 875 C C . GLU A 1 110 ? 2.609 4.079 17.026 1.00 92.94 110 GLU A C 1
ATOM 877 O O . GLU A 1 110 ? 2.849 3.099 17.738 1.00 92.94 110 GLU A O 1
ATOM 882 N N . VAL A 1 111 ? 2.826 4.070 15.706 1.00 92.25 111 VAL A N 1
ATOM 883 C CA . VAL A 1 111 ? 3.206 2.873 14.932 1.00 92.25 111 VAL A CA 1
ATOM 884 C C . VAL A 1 111 ? 4.668 2.857 14.489 1.00 92.25 111 VAL A C 1
ATOM 886 O O . VAL A 1 111 ? 5.137 1.857 13.939 1.00 92.25 111 VAL A O 1
ATOM 889 N N . PHE A 1 112 ? 5.399 3.948 14.709 1.00 87.62 112 PHE A N 1
ATOM 890 C CA . PHE A 1 112 ? 6.794 4.077 14.315 1.00 87.62 112 PHE A CA 1
ATOM 891 C C . PHE A 1 112 ? 7.641 2.947 14.913 1.00 87.62 112 PHE A C 1
ATOM 893 O O . PHE A 1 112 ? 7.605 2.682 16.115 1.00 87.62 112 PHE A O 1
ATOM 900 N N . LEU A 1 113 ? 8.400 2.264 14.048 1.00 82.06 113 LEU A N 1
ATOM 901 C CA . LEU A 1 113 ? 9.256 1.119 14.385 1.00 82.06 113 LEU A CA 1
ATOM 902 C C . LEU A 1 113 ? 8.539 -0.078 15.032 1.00 82.06 113 LEU A C 1
ATOM 904 O O . LEU A 1 113 ? 9.203 -0.948 15.601 1.00 82.06 113 LEU A O 1
ATOM 908 N N . LYS A 1 114 ? 7.209 -0.179 14.918 1.00 89.25 114 LYS A N 1
ATOM 909 C CA . LYS A 1 114 ? 6.499 -1.383 15.357 1.00 89.25 114 LYS A CA 1
ATOM 910 C C . LYS A 1 114 ? 6.908 -2.587 14.496 1.00 89.25 114 LYS A C 1
ATOM 912 O O . LYS A 1 114 ? 6.945 -2.464 13.267 1.00 89.25 114 LYS A O 1
ATOM 917 N N . PRO A 1 115 ? 7.221 -3.738 15.117 1.00 87.44 115 PRO A N 1
ATOM 918 C CA . PRO A 1 115 ? 7.700 -4.918 14.412 1.00 87.44 115 PRO A CA 1
ATOM 919 C C . PRO A 1 115 ? 6.599 -5.598 13.594 1.00 87.44 115 PRO A C 1
ATOM 921 O O . PRO A 1 115 ? 5.404 -5.474 13.882 1.00 87.44 115 PRO A O 1
ATOM 924 N N . TYR A 1 116 ? 7.029 -6.363 12.589 1.00 81.69 116 TYR A N 1
ATOM 925 C CA . TYR A 1 116 ? 6.138 -7.249 11.845 1.00 81.69 116 TYR A CA 1
ATOM 926 C C . TYR A 1 116 ? 5.680 -8.412 12.726 1.00 81.69 116 TYR A C 1
ATOM 928 O O . TYR A 1 116 ? 6.476 -9.004 13.460 1.00 81.69 116 TYR A O 1
ATOM 936 N N . ASP A 1 117 ? 4.410 -8.781 12.613 1.00 81.00 117 ASP A N 1
ATOM 937 C CA . ASP A 1 117 ? 3.878 -9.964 13.271 1.00 81.00 117 ASP A CA 1
ATOM 938 C C . ASP A 1 117 ? 4.225 -11.225 12.472 1.00 81.00 117 ASP A C 1
ATOM 940 O O . ASP A 1 117 ? 3.551 -11.554 11.500 1.00 81.00 117 ASP A O 1
ATOM 944 N N . MET A 1 118 ? 5.290 -11.921 12.880 1.00 72.00 118 MET A N 1
ATOM 945 C CA . MET A 1 118 ? 5.706 -13.219 12.323 1.00 72.00 118 MET A CA 1
ATOM 946 C C . MET A 1 118 ? 5.015 -14.419 12.994 1.00 72.00 118 MET A C 1
ATOM 948 O O . MET A 1 118 ? 5.405 -15.567 12.769 1.00 72.00 118 MET A O 1
ATOM 952 N N . CYS A 1 119 ? 4.027 -14.189 13.863 1.00 69.06 119 CYS A N 1
ATOM 953 C CA . CYS A 1 119 ? 3.361 -15.258 14.585 1.00 69.06 119 CYS A CA 1
ATOM 954 C C . CYS A 1 119 ? 2.411 -16.028 13.653 1.00 69.06 119 CYS A C 1
ATOM 956 O O . CYS A 1 119 ? 1.283 -15.615 13.400 1.00 69.06 119 CYS A O 1
ATOM 958 N N . LEU A 1 120 ? 2.853 -17.191 13.161 1.00 66.44 120 LEU A N 1
ATOM 959 C CA . LEU A 1 120 ? 2.060 -18.055 12.273 1.00 66.44 120 LEU A CA 1
ATOM 960 C C . LEU A 1 120 ? 0.691 -18.438 12.862 1.00 66.44 120 LEU A C 1
ATOM 962 O O . LEU A 1 120 ? -0.279 -18.570 12.116 1.00 66.44 120 LEU A O 1
ATOM 966 N N . SER A 1 121 ? 0.591 -18.604 14.187 1.00 63.19 121 SER A N 1
ATOM 967 C CA . SER A 1 121 ? -0.694 -18.869 14.839 1.00 63.19 121 SER A CA 1
ATOM 968 C C . SER A 1 121 ? -1.649 -17.690 14.715 1.00 63.19 121 SER A C 1
ATOM 970 O O . SER A 1 121 ? -2.832 -17.926 14.520 1.00 63.19 121 SER A O 1
ATOM 972 N N . ASP A 1 122 ? -1.156 -16.448 14.759 1.00 67.94 122 ASP A N 1
ATOM 973 C CA . ASP A 1 122 ? -1.983 -15.252 14.575 1.00 67.94 122 ASP A CA 1
ATOM 974 C C . ASP A 1 122 ? -2.522 -15.183 13.131 1.00 67.94 122 ASP A C 1
ATOM 976 O O . ASP A 1 122 ? -3.679 -14.826 12.923 1.00 67.94 122 ASP A O 1
ATOM 980 N N . TRP A 1 123 ? -1.763 -15.645 12.130 1.00 68.44 123 TRP A N 1
ATOM 981 C CA . TRP A 1 123 ? -2.244 -15.727 10.739 1.00 68.44 123 TRP A CA 1
ATOM 982 C C . TRP A 1 123 ? -3.263 -16.854 10.522 1.00 68.44 123 TRP A C 1
ATOM 984 O O . TRP A 1 123 ? -4.245 -16.686 9.792 1.00 68.44 123 TRP A O 1
ATOM 994 N N . LEU A 1 124 ? -3.060 -18.010 11.164 1.00 68.44 124 LEU A N 1
ATOM 995 C CA . LEU A 1 124 ? -4.025 -19.112 11.130 1.00 68.44 124 LEU A CA 1
ATOM 996 C C . LEU A 1 124 ? -5.326 -18.719 11.846 1.00 68.44 124 LEU A C 1
ATOM 998 O O . LEU A 1 124 ? -6.415 -18.973 11.344 1.00 68.44 124 LEU A O 1
ATOM 1002 N N . LEU A 1 125 ? -5.218 -18.049 12.989 1.00 72.12 125 LEU A N 1
ATOM 1003 C CA . LEU A 1 125 ? -6.346 -17.522 13.750 1.00 72.12 125 LEU A CA 1
ATOM 1004 C C . LEU A 1 125 ? -7.104 -16.435 12.976 1.00 72.12 125 LEU A C 1
ATOM 1006 O O . LEU A 1 125 ? -8.330 -16.492 12.902 1.00 72.12 125 LEU A O 1
ATOM 1010 N N . ALA A 1 126 ? -6.396 -15.536 12.286 1.00 69.50 126 ALA A N 1
ATOM 1011 C CA . ALA A 1 126 ? -7.002 -14.584 11.355 1.00 69.50 126 ALA A CA 1
ATOM 1012 C C . ALA A 1 126 ? -7.753 -15.286 10.213 1.00 69.50 126 ALA A C 1
ATOM 1014 O O . ALA A 1 126 ? -8.864 -14.898 9.851 1.00 69.50 126 ALA A O 1
ATOM 1015 N N . THR A 1 127 ? -7.189 -16.373 9.682 1.00 70.25 127 THR A N 1
ATOM 1016 C CA . THR A 1 127 ? -7.858 -17.212 8.678 1.00 70.25 127 THR A CA 1
ATOM 1017 C C . THR A 1 127 ? -9.148 -17.823 9.220 1.00 70.25 127 THR A C 1
ATOM 1019 O O . THR A 1 127 ? -10.170 -17.816 8.533 1.00 70.25 127 THR A O 1
ATOM 1022 N N . LEU A 1 128 ? -9.115 -18.318 10.458 1.00 76.50 128 LEU A N 1
ATOM 1023 C CA . LEU A 1 128 ? -10.272 -18.886 11.151 1.00 76.50 128 LEU A CA 1
ATOM 1024 C C . LEU A 1 128 ? -11.229 -17.817 11.704 1.00 76.50 128 LEU A C 1
ATOM 1026 O O . LEU A 1 128 ? -12.302 -18.171 12.187 1.00 76.50 128 LEU A O 1
ATOM 1030 N N . ARG A 1 129 ? -10.874 -16.527 11.607 1.00 80.88 129 ARG A N 1
ATOM 1031 C CA . ARG A 1 129 ? -11.608 -15.378 12.166 1.00 80.88 129 ARG A CA 1
ATOM 1032 C C . ARG A 1 129 ? -11.863 -15.494 13.668 1.00 80.88 129 ARG A C 1
ATOM 1034 O O . ARG A 1 129 ? -12.924 -15.116 14.160 1.00 80.88 129 ARG A O 1
ATOM 1041 N N . VAL A 1 130 ? -10.891 -16.033 14.390 1.00 78.06 130 VAL A N 1
ATOM 1042 C CA . VAL A 1 130 ? -10.928 -16.166 15.846 1.00 78.06 130 VAL A CA 1
ATOM 1043 C C . VAL A 1 130 ? -9.746 -15.396 16.401 1.00 78.06 130 VAL A C 1
ATOM 1045 O O . VAL A 1 130 ? -8.620 -15.734 16.068 1.00 78.06 130 VAL A O 1
ATOM 1048 N N . ASP A 1 131 ? -9.974 -14.415 17.272 1.00 75.00 131 ASP A N 1
ATOM 1049 C CA . ASP A 1 131 ? -8.899 -13.804 18.058 1.00 75.00 131 ASP A CA 1
ATOM 1050 C C . ASP A 1 131 ? -9.222 -13.876 19.547 1.00 75.00 131 ASP A C 1
ATOM 1052 O O . ASP A 1 131 ? -10.305 -13.509 19.999 1.00 75.00 131 ASP A O 1
ATOM 1056 N N . LEU A 1 132 ? -8.255 -14.362 20.317 1.00 75.31 132 LEU A N 1
ATOM 1057 C CA . LEU A 1 132 ? -8.322 -14.387 21.776 1.00 75.31 132 LEU A CA 1
ATOM 1058 C C . LEU A 1 132 ? -7.802 -13.076 22.384 1.00 75.31 132 LEU A C 1
ATOM 1060 O O . LEU A 1 132 ? -7.973 -12.843 23.580 1.00 75.31 132 LEU A O 1
ATOM 1064 N N . ARG A 1 133 ? -7.122 -12.244 21.584 1.00 80.56 133 ARG A N 1
ATOM 1065 C CA . ARG A 1 133 ? -6.527 -10.960 21.967 1.00 80.56 133 ARG A CA 1
ATOM 1066 C C . ARG A 1 133 ? -6.678 -9.952 20.816 1.00 80.56 133 ARG A C 1
ATOM 1068 O O . ARG A 1 133 ? -5.670 -9.632 20.185 1.00 80.56 133 ARG A O 1
ATOM 1075 N N . PRO A 1 134 ? -7.906 -9.467 20.562 1.00 87.81 134 PRO A N 1
ATOM 1076 C CA . PRO A 1 134 ? -8.190 -8.565 19.450 1.00 87.81 134 PRO A CA 1
ATOM 1077 C C . PRO A 1 134 ? -7.424 -7.243 19.572 1.00 87.81 134 PRO A C 1
ATOM 1079 O O . PRO A 1 134 ? -6.996 -6.854 20.663 1.00 87.81 134 PRO A O 1
ATOM 1082 N N . GLN A 1 135 ? -7.324 -6.515 18.458 1.00 90.44 135 GLN A N 1
ATOM 1083 C CA . GLN A 1 135 ? -6.823 -5.134 18.421 1.00 90.44 135 GLN A CA 1
ATOM 1084 C C . GLN A 1 135 ? -5.370 -4.945 18.909 1.00 90.44 135 GLN A C 1
ATOM 1086 O O . GLN A 1 135 ? -5.033 -3.974 19.592 1.00 90.44 135 GLN A O 1
ATOM 1091 N N . LYS A 1 136 ? -4.468 -5.855 18.524 1.00 87.81 136 LYS A N 1
ATOM 1092 C CA . LYS A 1 136 ? -3.033 -5.793 18.867 1.00 87.81 136 LYS A CA 1
ATOM 1093 C C . LYS A 1 136 ? -2.367 -4.528 18.306 1.00 87.81 136 LYS A C 1
ATOM 1095 O O . LYS A 1 136 ? -2.639 -4.123 17.176 1.00 87.81 136 LYS A O 1
ATOM 1100 N N . THR A 1 137 ? -1.482 -3.916 19.094 1.00 88.94 137 THR A N 1
ATOM 1101 C CA . THR A 1 137 ? -0.726 -2.692 18.734 1.00 88.94 137 THR A CA 1
ATOM 1102 C C . THR A 1 137 ? 0.773 -2.795 19.039 1.00 88.94 137 THR A C 1
ATOM 1104 O O . THR A 1 137 ? 1.547 -1.863 18.792 1.00 88.94 137 THR A O 1
ATOM 1107 N N . ASP A 1 138 ? 1.217 -3.919 19.601 1.00 86.69 138 ASP A N 1
ATOM 1108 C CA . ASP A 1 138 ? 2.626 -4.241 19.825 1.00 86.69 138 ASP A CA 1
ATOM 1109 C C . ASP A 1 138 ? 3.315 -4.708 18.536 1.00 86.69 138 ASP A C 1
ATOM 1111 O O . ASP A 1 138 ? 4.518 -4.509 18.390 1.00 86.69 138 ASP A O 1
ATOM 1115 N N . ARG A 1 139 ? 2.547 -5.269 17.596 1.00 86.00 139 ARG A N 1
ATOM 1116 C CA . ARG A 1 139 ? 2.989 -5.754 16.286 1.00 86.00 139 ARG A CA 1
ATOM 1117 C C . ARG A 1 139 ? 1.839 -5.730 15.286 1.00 86.00 139 ARG A C 1
ATOM 1119 O O . ARG A 1 139 ? 0.675 -5.775 15.675 1.00 86.00 139 ARG A O 1
ATOM 1126 N N . PHE A 1 140 ? 2.174 -5.708 14.001 1.00 88.00 140 PHE A N 1
ATOM 1127 C CA . PHE A 1 140 ? 1.184 -5.788 12.930 1.00 88.00 140 PHE A CA 1
ATOM 1128 C C . PHE A 1 140 ? 1.646 -6.733 11.824 1.00 88.00 140 PHE A C 1
ATOM 1130 O O . PHE A 1 140 ? 2.819 -6.738 11.463 1.00 88.00 140 PHE A O 1
ATOM 1137 N N . TRP A 1 141 ? 0.720 -7.466 11.217 1.00 86.31 141 TRP A N 1
ATOM 1138 C CA . TRP A 1 141 ? 0.893 -7.964 9.849 1.00 86.31 141 TRP A CA 1
ATOM 1139 C C . TRP A 1 141 ? 0.256 -6.982 8.858 1.00 86.31 141 TRP A C 1
ATOM 1141 O O . TRP A 1 141 ? -0.445 -6.048 9.262 1.00 86.31 141 TRP A O 1
ATOM 1151 N N . CYS A 1 142 ? 0.536 -7.154 7.567 1.00 88.69 142 CYS A N 1
ATOM 1152 C CA . CYS A 1 142 ? 0.268 -6.157 6.528 1.00 88.69 142 CYS A CA 1
ATOM 1153 C C . CYS A 1 142 ? -1.146 -5.553 6.567 1.00 88.69 142 CYS A C 1
ATOM 1155 O O . CYS A 1 142 ? -1.299 -4.341 6.713 1.00 88.69 142 CYS A O 1
ATOM 1157 N N . SER A 1 143 ? -2.187 -6.380 6.502 1.00 92.50 143 SER A N 1
ATOM 1158 C CA . SER A 1 143 ? -3.581 -5.932 6.478 1.00 92.50 143 SER A CA 1
ATOM 1159 C C . SER A 1 143 ? -4.097 -5.440 7.824 1.00 92.50 143 SER A C 1
ATOM 1161 O O . SER A 1 143 ? -4.885 -4.494 7.836 1.00 92.50 143 SER A O 1
ATOM 1163 N N . ALA A 1 144 ? -3.610 -5.983 8.945 1.00 92.88 144 ALA A N 1
ATOM 1164 C CA . ALA A 1 144 ? -3.944 -5.442 10.263 1.00 92.88 144 ALA A CA 1
ATOM 1165 C C . ALA A 1 144 ? -3.428 -4.021 10.448 1.00 92.88 144 ALA A C 1
ATOM 1167 O O . ALA A 1 144 ? -4.127 -3.189 11.014 1.00 92.88 144 ALA A O 1
ATOM 1168 N N . PHE A 1 145 ? -2.227 -3.725 9.950 1.00 95.75 145 PHE A N 1
ATOM 1169 C CA . PHE A 1 145 ? -1.686 -2.374 10.013 1.00 95.75 145 PHE A CA 1
ATOM 1170 C C . PHE A 1 145 ? -2.585 -1.376 9.271 1.00 95.75 145 PHE A C 1
ATOM 1172 O O . PHE A 1 145 ? -2.932 -0.321 9.797 1.00 95.75 145 PHE A O 1
ATOM 1179 N N . ILE A 1 146 ? -3.025 -1.732 8.066 1.00 96.56 146 ILE A N 1
ATOM 1180 C CA . ILE A 1 146 ? -3.902 -0.867 7.277 1.00 96.56 146 ILE A CA 1
ATOM 1181 C C . ILE A 1 146 ? -5.290 -0.732 7.915 1.00 96.56 146 ILE A C 1
ATOM 1183 O O . ILE A 1 146 ? -5.827 0.373 7.996 1.00 96.56 146 ILE A O 1
ATOM 1187 N N . ALA A 1 147 ? -5.856 -1.827 8.424 1.00 95.56 147 ALA A N 1
ATOM 1188 C CA . ALA A 1 147 ? -7.121 -1.782 9.146 1.00 95.56 147 ALA A CA 1
ATOM 1189 C C . ALA A 1 147 ? -7.023 -0.938 10.429 1.00 95.56 147 ALA A C 1
ATOM 1191 O O . ALA A 1 147 ? -7.936 -0.165 10.702 1.00 95.56 147 ALA A O 1
ATOM 1192 N N . TYR A 1 148 ? -5.901 -0.998 11.156 1.00 96.31 148 TYR A N 1
ATOM 1193 C CA . TYR A 1 148 ? -5.620 -0.115 12.290 1.00 96.31 148 TYR A CA 1
ATOM 1194 C C . TYR A 1 148 ? -5.676 1.357 11.878 1.00 96.31 148 TYR A C 1
ATOM 1196 O O . TYR A 1 148 ? -6.422 2.121 12.490 1.00 96.31 148 TYR A O 1
ATOM 1204 N N . ILE A 1 149 ? -4.963 1.752 10.811 1.00 96.19 149 ILE A N 1
ATOM 1205 C CA . ILE A 1 149 ? -5.014 3.127 10.283 1.00 96.19 149 ILE A CA 1
ATOM 1206 C C . ILE A 1 149 ? -6.467 3.528 10.011 1.00 96.19 149 ILE A C 1
ATOM 1208 O O . ILE A 1 149 ? -6.907 4.590 10.449 1.00 96.19 149 ILE A O 1
ATOM 1212 N N . PHE A 1 150 ? -7.226 2.678 9.316 1.00 95.88 150 PHE A N 1
ATOM 1213 C CA . PHE A 1 150 ? -8.606 2.983 8.941 1.00 95.88 150 PHE A CA 1
ATOM 1214 C C . PHE A 1 150 ? -9.554 3.089 10.137 1.00 95.88 150 PHE A C 1
ATOM 1216 O O . PHE A 1 150 ? -10.477 3.905 10.105 1.00 95.88 150 PHE A O 1
ATOM 1223 N N . THR A 1 151 ? -9.310 2.342 11.210 1.00 95.31 151 THR A N 1
ATOM 1224 C CA . THR A 1 151 ? -9.995 2.531 12.492 1.00 95.31 151 THR A CA 1
ATOM 1225 C C . THR A 1 151 ? -9.620 3.877 13.118 1.00 95.31 151 THR A C 1
ATOM 1227 O O . THR A 1 151 ? -10.513 4.642 13.476 1.00 95.31 151 THR A O 1
ATOM 1230 N N . GLN A 1 152 ? -8.327 4.224 13.187 1.00 95.25 152 GLN A N 1
ATOM 1231 C CA . GLN A 1 152 ? -7.869 5.477 13.809 1.00 95.25 152 GLN A CA 1
ATOM 1232 C C . GLN A 1 152 ? -8.408 6.731 13.107 1.00 95.25 152 GLN A C 1
ATOM 1234 O O . GLN A 1 152 ? -8.708 7.730 13.762 1.00 95.25 152 GLN A O 1
ATOM 1239 N N . ILE A 1 153 ? -8.572 6.684 11.782 1.00 94.44 153 ILE A N 1
ATOM 1240 C CA . ILE A 1 153 ? -9.145 7.795 11.001 1.00 94.44 153 ILE A CA 1
ATOM 1241 C C . ILE A 1 153 ? -10.677 7.744 10.894 1.00 94.44 153 ILE A C 1
ATOM 1243 O O . ILE A 1 153 ? -11.276 8.598 10.243 1.00 94.44 153 ILE A O 1
ATOM 1247 N N . GLY A 1 154 ? -11.323 6.760 11.529 1.00 93.81 154 GLY A N 1
ATOM 1248 C CA . GLY A 1 154 ? -12.780 6.639 11.597 1.00 93.81 154 GLY A CA 1
ATOM 1249 C C . GLY A 1 154 ? -13.450 6.136 10.315 1.00 93.81 154 GLY A C 1
ATOM 1250 O O . GLY A 1 154 ? -14.651 6.342 10.138 1.00 93.81 154 GLY A O 1
ATOM 1251 N N . TRP A 1 155 ? -12.710 5.489 9.414 1.00 94.25 155 TRP A N 1
ATOM 1252 C CA . TRP A 1 155 ? -13.267 4.839 8.219 1.00 94.25 155 TRP A CA 1
ATOM 1253 C C . TRP A 1 155 ? -13.827 3.449 8.522 1.00 94.25 155 TRP A C 1
ATOM 1255 O O . TRP A 1 155 ? -14.789 3.028 7.874 1.00 94.25 155 TRP A O 1
ATOM 1265 N N . LEU A 1 156 ? -13.267 2.777 9.531 1.00 94.38 156 LEU A N 1
ATOM 1266 C CA . LEU A 1 156 ? -13.796 1.545 10.114 1.00 94.38 156 LEU A CA 1
ATOM 1267 C C . LEU A 1 156 ? -14.409 1.800 11.494 1.00 94.38 156 LEU A C 1
ATOM 1269 O O . LEU A 1 156 ? -14.269 2.879 12.085 1.00 94.38 156 LEU A O 1
ATOM 1273 N N . ASP A 1 157 ? -15.156 0.818 11.996 1.00 93.31 157 ASP A N 1
ATOM 1274 C CA . ASP A 1 157 ? -15.680 0.880 13.356 1.00 93.31 157 ASP A CA 1
ATOM 1275 C C . ASP A 1 157 ? -14.559 0.803 14.393 1.00 93.31 157 ASP A C 1
ATOM 1277 O O . ASP A 1 157 ? -13.585 0.083 14.187 1.00 93.31 157 ASP A O 1
ATOM 1281 N N . ASN A 1 158 ? -14.703 1.512 15.514 1.00 92.56 158 ASN A N 1
ATOM 1282 C CA . ASN A 1 158 ? -13.682 1.513 16.565 1.00 92.56 158 ASN A CA 1
ATOM 1283 C C . ASN A 1 158 ? -13.541 0.134 17.227 1.00 92.56 158 ASN A C 1
ATOM 1285 O O . ASN A 1 158 ? -12.491 -0.163 17.786 1.00 92.56 158 ASN A O 1
ATOM 1289 N N . ASN A 1 159 ? -14.570 -0.714 17.127 1.00 91.81 159 ASN A N 1
ATOM 1290 C CA . ASN A 1 159 ? -14.560 -2.097 17.597 1.00 91.81 159 ASN A CA 1
ATOM 1291 C C . ASN A 1 159 ? -14.104 -3.090 16.516 1.00 91.81 159 ASN A C 1
ATOM 1293 O O . ASN A 1 159 ? -14.176 -4.298 16.730 1.00 91.81 159 ASN A O 1
ATOM 1297 N N . THR A 1 160 ? -13.666 -2.614 15.343 1.00 92.38 160 THR A N 1
ATOM 1298 C CA . THR A 1 160 ? -13.119 -3.492 14.302 1.00 92.38 160 THR A CA 1
ATOM 1299 C C . THR A 1 160 ? -11.897 -4.200 14.858 1.00 92.38 160 THR A C 1
ATOM 1301 O O . THR A 1 160 ? -10.948 -3.547 15.292 1.00 92.38 160 THR A O 1
ATOM 1304 N N . ASP A 1 161 ? -11.897 -5.526 14.821 1.00 92.81 161 ASP A N 1
ATOM 1305 C CA . ASP A 1 161 ? -10.711 -6.295 15.156 1.00 92.81 161 ASP A CA 1
ATOM 1306 C C . ASP A 1 161 ? -9.767 -6.333 13.954 1.00 92.81 161 ASP A C 1
ATOM 1308 O O . ASP A 1 161 ? -9.887 -7.173 13.062 1.00 92.81 161 ASP A O 1
ATOM 1312 N N . TRP A 1 162 ? -8.835 -5.382 13.902 1.00 93.56 162 TRP A N 1
ATOM 1313 C CA . TRP A 1 162 ? -7.859 -5.320 12.819 1.00 93.56 162 TRP A CA 1
ATOM 1314 C C . TRP A 1 162 ? -6.897 -6.509 12.818 1.00 93.56 162 TRP A C 1
ATOM 1316 O O . TRP A 1 162 ? -6.357 -6.829 11.762 1.00 93.56 162 TRP A O 1
ATOM 1326 N N . SER A 1 163 ? -6.699 -7.195 13.947 1.00 89.62 163 SER A N 1
ATOM 1327 C CA . SER A 1 163 ? -5.739 -8.297 14.059 1.00 89.62 163 SER A CA 1
ATOM 1328 C C . SER A 1 163 ? -6.082 -9.477 13.146 1.00 89.62 163 SER A C 1
ATOM 1330 O O . SER A 1 163 ? -5.169 -10.125 12.635 1.00 89.62 163 SER A O 1
ATOM 1332 N N . ILE A 1 164 ? -7.366 -9.681 12.838 1.00 89.44 164 ILE A N 1
ATOM 1333 C CA . ILE A 1 164 ? -7.851 -10.766 11.969 1.00 89.44 164 ILE A CA 1
ATOM 1334 C C . ILE A 1 164 ? -8.174 -10.339 10.535 1.00 89.44 164 ILE A C 1
ATOM 1336 O O . ILE A 1 164 ? -8.601 -11.165 9.728 1.00 89.44 164 ILE A O 1
ATOM 1340 N N . ILE A 1 165 ? -7.983 -9.064 10.189 1.00 91.19 165 ILE A N 1
ATOM 1341 C CA . ILE A 1 165 ? -8.276 -8.567 8.842 1.00 91.19 165 ILE A CA 1
ATOM 1342 C C . ILE A 1 165 ? -7.241 -9.104 7.868 1.00 91.19 165 ILE A C 1
ATOM 1344 O O . ILE A 1 165 ? -6.045 -8.885 8.055 1.00 91.19 165 ILE A O 1
ATOM 1348 N N . ARG A 1 166 ? -7.698 -9.755 6.797 1.00 91.12 166 ARG A N 1
ATOM 1349 C CA . ARG A 1 166 ? -6.846 -10.327 5.746 1.00 91.12 166 ARG A CA 1
ATOM 1350 C C . ARG A 1 166 ? -6.707 -9.341 4.580 1.00 91.12 166 ARG A C 1
ATOM 1352 O O . ARG A 1 166 ? -7.586 -8.497 4.392 1.00 91.12 166 ARG A O 1
ATOM 1359 N N . PRO A 1 167 ? -5.673 -9.455 3.727 1.00 91.69 167 PRO A N 1
ATOM 1360 C CA . PRO A 1 167 ? -5.515 -8.561 2.575 1.00 91.69 167 PRO A CA 1
ATOM 1361 C C . PRO A 1 167 ? -6.735 -8.564 1.645 1.00 91.69 167 PRO A C 1
ATOM 1363 O O . PRO A 1 167 ? -7.164 -7.517 1.166 1.00 91.69 167 PRO A O 1
ATOM 1366 N N . CYS A 1 168 ? -7.347 -9.735 1.449 1.00 92.06 168 CYS A N 1
ATOM 1367 C CA . CYS A 1 168 ? -8.545 -9.884 0.632 1.00 92.06 168 CYS A CA 1
ATOM 1368 C C . CYS A 1 168 ? -9.771 -9.176 1.213 1.00 92.06 168 CYS A C 1
ATOM 1370 O O . CYS A 1 168 ? -10.622 -8.720 0.450 1.00 92.06 168 CYS A O 1
ATOM 1372 N N . ASP A 1 169 ? -9.847 -9.020 2.537 1.00 93.88 169 ASP A N 1
ATOM 1373 C CA . ASP A 1 169 ? -10.984 -8.375 3.184 1.00 93.88 169 ASP A CA 1
ATOM 1374 C C . ASP A 1 169 ? -11.033 -6.868 2.860 1.00 93.88 169 ASP A C 1
ATOM 1376 O O . ASP A 1 169 ? -12.108 -6.268 2.895 1.00 93.88 169 ASP A O 1
ATOM 1380 N N . LEU A 1 170 ? -9.889 -6.287 2.468 1.00 94.56 170 LEU A N 1
ATOM 1381 C CA . LEU A 1 170 ? -9.721 -4.909 1.998 1.00 94.56 170 LEU A CA 1
ATOM 1382 C C . LEU A 1 170 ? -9.885 -4.755 0.475 1.00 94.56 170 LEU A C 1
ATOM 1384 O O . LEU A 1 170 ? -9.656 -3.664 -0.049 1.00 94.56 170 LEU A O 1
ATOM 1388 N N . SER A 1 171 ? -10.278 -5.803 -0.251 1.00 94.62 171 SER A N 1
ATOM 1389 C CA . SER A 1 171 ? -10.632 -5.718 -1.675 1.00 94.62 171 SER A CA 1
ATOM 1390 C C . SER A 1 171 ? -12.046 -5.174 -1.889 1.00 94.62 171 SER A C 1
ATOM 1392 O O . SER A 1 171 ? -12.841 -5.052 -0.953 1.00 94.62 171 SER A O 1
ATOM 1394 N N . SER A 1 172 ? -12.375 -4.810 -3.126 1.00 92.75 172 SER A N 1
ATOM 1395 C CA . SER A 1 172 ? -13.718 -4.349 -3.490 1.00 92.75 172 SER A CA 1
ATOM 1396 C C . SER A 1 172 ? -14.768 -5.460 -3.548 1.00 92.75 172 SER A C 1
ATOM 1398 O O . SER A 1 172 ? -15.958 -5.160 -3.471 1.00 92.75 172 SER A O 1
ATOM 1400 N N . SER A 1 173 ? -14.345 -6.722 -3.655 1.00 89.38 173 SER A N 1
ATOM 1401 C CA . SER A 1 173 ? -15.229 -7.893 -3.678 1.00 89.38 173 SER A CA 1
ATOM 1402 C C . SER A 1 173 ? -15.553 -8.443 -2.286 1.00 89.38 173 SER A C 1
ATOM 1404 O O . SER A 1 173 ? -16.461 -9.261 -2.145 1.00 89.38 173 SER A O 1
ATOM 1406 N N . SER A 1 174 ? -14.837 -7.998 -1.252 1.00 88.94 174 SER A N 1
ATOM 1407 C CA . SER A 1 174 ? -15.092 -8.396 0.130 1.00 88.94 174 SER A CA 1
ATOM 1408 C C . SER A 1 174 ? -16.291 -7.665 0.730 1.00 88.94 174 SER A C 1
ATOM 1410 O O . SER A 1 174 ? -16.457 -6.456 0.575 1.00 88.94 174 SER A O 1
ATOM 1412 N N . THR A 1 175 ? -17.084 -8.406 1.504 1.00 85.69 175 THR A N 1
ATOM 1413 C CA . THR A 1 175 ? -18.174 -7.881 2.338 1.00 85.69 175 THR A CA 1
ATOM 1414 C C . THR A 1 175 ? -17.877 -7.986 3.835 1.00 85.69 175 THR A C 1
ATOM 1416 O O . THR A 1 175 ? -18.750 -7.695 4.646 1.00 85.69 175 THR A O 1
ATOM 1419 N N . TYR A 1 176 ? -16.679 -8.444 4.223 1.00 88.69 176 TYR A N 1
ATOM 1420 C CA . TYR A 1 176 ? -16.342 -8.656 5.635 1.00 88.69 176 TYR A CA 1
ATOM 1421 C C . TYR A 1 176 ? -16.200 -7.333 6.392 1.00 88.69 176 TYR A C 1
ATOM 1423 O O . TYR A 1 176 ? -16.650 -7.202 7.528 1.00 88.69 176 TYR A O 1
ATOM 1431 N N . ILE A 1 177 ? -15.601 -6.338 5.740 1.00 88.25 177 ILE A N 1
ATOM 1432 C CA . ILE A 1 177 ? -15.363 -5.023 6.324 1.00 88.25 177 ILE A CA 1
ATOM 1433 C C . ILE A 1 177 ? -16.536 -4.103 6.004 1.00 88.25 177 ILE A C 1
ATOM 1435 O O . ILE A 1 177 ? -16.855 -3.855 4.840 1.00 88.25 177 ILE A O 1
ATOM 1439 N N . SER A 1 178 ? -17.139 -3.549 7.053 1.00 86.19 178 SER A N 1
ATOM 1440 C CA . SER A 1 178 ? -18.170 -2.520 6.933 1.00 86.19 178 SER A CA 1
ATOM 1441 C C . SER A 1 178 ? -17.537 -1.134 6.993 1.00 86.19 178 SER A C 1
ATOM 1443 O O . SER A 1 178 ? -17.156 -0.648 8.056 1.00 86.19 178 SER A O 1
ATOM 1445 N N . TRP A 1 179 ? -17.422 -0.492 5.835 1.00 89.06 179 TRP A N 1
ATOM 1446 C CA . TRP A 1 179 ? -16.947 0.885 5.739 1.00 89.06 179 TRP A CA 1
ATOM 1447 C C . TRP A 1 179 ? -18.019 1.851 6.242 1.00 89.06 179 TRP A C 1
ATOM 1449 O O . TRP A 1 179 ? -19.170 1.782 5.809 1.00 89.06 179 TRP A O 1
ATOM 1459 N N . LYS A 1 180 ? -17.643 2.806 7.098 1.00 86.06 180 LYS A N 1
ATOM 1460 C CA . LYS A 1 180 ? -18.569 3.844 7.591 1.00 86.06 180 LYS A CA 1
ATOM 1461 C C . LYS A 1 180 ? -19.057 4.793 6.486 1.00 86.06 180 LYS A C 1
ATOM 1463 O O . LYS A 1 180 ? -20.074 5.460 6.648 1.00 86.06 180 LYS A O 1
ATOM 1468 N N . SER A 1 181 ? -18.354 4.860 5.355 1.00 79.62 181 SER A N 1
ATOM 1469 C CA . SER A 1 181 ? -18.747 5.624 4.166 1.00 79.62 181 SER A CA 1
ATOM 1470 C C . SER A 1 181 ? -18.203 4.974 2.885 1.00 79.62 181 SER A C 1
ATOM 1472 O O . SER A 1 181 ? -17.421 4.024 2.939 1.00 79.62 181 SER A O 1
ATOM 1474 N N . LYS A 1 182 ? -18.600 5.464 1.700 1.00 78.00 182 LYS A N 1
ATOM 1475 C CA . LYS A 1 182 ? -18.029 5.015 0.412 1.00 78.00 182 LYS A CA 1
ATOM 1476 C C . LYS A 1 182 ? -16.621 5.590 0.211 1.00 78.00 182 LYS A C 1
ATOM 1478 O O . LYS A 1 182 ? -16.418 6.449 -0.643 1.00 78.00 182 LYS A O 1
ATOM 1483 N N . VAL A 1 183 ? -15.668 5.091 0.991 1.00 84.00 183 VAL A N 1
ATOM 1484 C CA . VAL A 1 183 ? -14.266 5.536 1.006 1.00 84.00 183 VAL A CA 1
ATOM 1485 C C . VAL A 1 183 ? -13.531 5.145 -0.277 1.00 84.00 183 VAL A C 1
ATOM 1487 O O . VAL A 1 183 ? -12.812 5.959 -0.848 1.00 84.00 183 VAL A O 1
ATOM 1490 N N . TYR A 1 184 ? -13.739 3.920 -0.770 1.00 91.81 184 TYR A N 1
ATOM 1491 C CA . TYR A 1 184 ? -12.950 3.360 -1.869 1.00 91.81 184 TYR A CA 1
ATOM 1492 C C . TYR A 1 184 ? -13.757 3.069 -3.141 1.00 91.81 184 TYR A C 1
ATOM 1494 O O . TYR A 1 184 ? -14.976 2.863 -3.126 1.00 91.81 184 TYR A O 1
ATOM 1502 N N . GLY A 1 185 ? -13.056 3.080 -4.277 1.00 90.38 185 GLY A N 1
ATOM 1503 C CA . GLY A 1 185 ? -13.518 2.514 -5.547 1.00 90.38 185 GLY A CA 1
ATOM 1504 C C . GLY A 1 185 ? -13.333 0.991 -5.655 1.00 90.38 185 GLY A C 1
ATOM 1505 O O . GLY A 1 185 ? -13.048 0.304 -4.667 1.00 90.38 185 GLY A O 1
ATOM 1506 N N . GLY A 1 186 ? -13.509 0.483 -6.878 1.00 93.19 186 GLY A N 1
ATOM 1507 C CA . GLY A 1 186 ? -13.190 -0.901 -7.245 1.00 93.19 186 GLY A CA 1
ATOM 1508 C C . GLY A 1 186 ? -11.683 -1.154 -7.364 1.00 93.19 186 GLY A C 1
ATOM 1509 O O . GLY A 1 186 ? -10.892 -0.206 -7.371 1.00 93.19 186 GLY A O 1
ATOM 1510 N N . ASP A 1 187 ? -11.303 -2.425 -7.482 1.00 94.38 187 ASP A N 1
ATOM 1511 C CA . ASP A 1 187 ? -9.905 -2.845 -7.630 1.00 94.38 187 ASP A CA 1
ATOM 1512 C C . ASP A 1 187 ? -9.451 -2.674 -9.089 1.00 94.38 187 ASP A C 1
ATOM 1514 O O . ASP A 1 187 ? -9.931 -3.360 -9.992 1.00 94.38 187 ASP A O 1
ATOM 1518 N N . MET A 1 188 ? -8.523 -1.750 -9.349 1.00 93.31 188 MET A N 1
ATOM 1519 C CA . MET A 1 188 ? -8.037 -1.452 -10.703 1.00 93.31 188 MET A CA 1
ATOM 1520 C C . MET A 1 188 ? -6.573 -1.845 -10.858 1.00 93.31 188 MET A C 1
ATOM 1522 O O . MET A 1 188 ? -5.723 -1.371 -10.111 1.00 93.31 188 MET A O 1
ATOM 1526 N N . ARG A 1 189 ? -6.235 -2.652 -11.865 1.00 90.06 189 ARG A N 1
ATOM 1527 C CA . ARG A 1 189 ? -4.837 -3.034 -12.121 1.00 90.06 189 ARG A CA 1
ATOM 1528 C C . ARG A 1 189 ? -3.961 -1.803 -12.399 1.00 90.06 189 ARG A C 1
ATOM 1530 O O . ARG A 1 189 ? -4.268 -0.983 -13.268 1.00 90.06 189 ARG A O 1
ATOM 1537 N N . TYR A 1 190 ? -2.841 -1.684 -11.689 1.00 85.81 190 TYR A N 1
ATOM 1538 C CA . TYR A 1 190 ? -1.916 -0.560 -11.801 1.00 85.81 190 TYR A CA 1
ATOM 1539 C C . TYR A 1 190 ? -0.972 -0.709 -13.001 1.00 85.81 190 TYR A C 1
ATOM 1541 O O . TYR A 1 190 ? 0.137 -1.226 -12.899 1.00 85.81 190 TYR A O 1
ATOM 1549 N N . LYS A 1 191 ? -1.386 -0.194 -14.161 1.00 72.31 191 LYS A N 1
ATOM 1550 C CA . LYS A 1 191 ? -0.640 -0.332 -15.430 1.00 72.31 191 LYS A CA 1
ATOM 1551 C C . LYS A 1 191 ? 0.615 0.556 -15.566 1.00 72.31 191 LYS A C 1
ATOM 1553 O O . LYS A 1 191 ? 1.281 0.517 -16.597 1.00 72.31 191 LYS A O 1
ATOM 1558 N N . LYS A 1 192 ? 0.954 1.410 -14.583 1.00 62.66 192 LYS A N 1
ATOM 1559 C CA . LYS A 1 192 ? 2.097 2.349 -14.715 1.00 62.66 192 LYS A CA 1
ATOM 1560 C C . LYS A 1 192 ? 3.451 1.626 -14.677 1.00 62.66 192 LYS A C 1
ATOM 1562 O O . LYS A 1 192 ? 4.372 2.074 -15.352 1.00 62.66 192 LYS A O 1
ATOM 1567 N N . PHE A 1 193 ? 3.562 0.520 -13.934 1.00 52.66 193 PHE A N 1
ATOM 1568 C CA . PHE A 1 193 ? 4.804 -0.257 -13.858 1.00 52.66 193 PHE A CA 1
ATOM 1569 C C . PHE A 1 193 ? 5.145 -0.915 -15.193 1.00 52.66 193 PHE A C 1
ATOM 1571 O O . PHE A 1 193 ? 6.247 -0.715 -15.687 1.00 52.66 193 PHE A O 1
ATOM 1578 N N . GLU A 1 194 ? 4.172 -1.569 -15.835 1.00 57.16 194 GLU A N 1
ATOM 1579 C CA . GLU A 1 194 ? 4.362 -2.195 -17.150 1.00 57.16 194 GLU A CA 1
ATOM 1580 C C . GLU A 1 194 ? 5.013 -1.214 -18.133 1.00 57.16 194 GLU A C 1
ATOM 1582 O O . GLU A 1 194 ? 5.974 -1.565 -18.805 1.00 57.16 194 GLU A O 1
ATOM 1587 N N . ARG A 1 195 ? 4.598 0.058 -18.122 1.00 61.09 195 ARG A N 1
ATOM 1588 C CA . ARG A 1 195 ? 5.122 1.109 -19.007 1.00 61.09 195 ARG A CA 1
ATOM 1589 C C . ARG A 1 195 ? 6.596 1.460 -18.775 1.00 61.09 195 ARG A C 1
ATOM 1591 O O . ARG A 1 195 ? 7.325 1.623 -19.750 1.00 61.09 195 ARG A O 1
ATOM 1598 N N . LEU A 1 196 ? 7.049 1.582 -17.526 1.00 61.38 196 LEU A N 1
ATOM 1599 C CA . LEU A 1 196 ? 8.453 1.910 -17.226 1.00 61.38 196 LEU A CA 1
ATOM 1600 C C . LEU A 1 196 ? 9.375 0.715 -17.485 1.00 61.38 196 LEU A C 1
ATOM 1602 O O . LEU A 1 196 ? 10.456 0.880 -18.050 1.00 61.38 196 LEU A O 1
ATOM 1606 N N . THR A 1 197 ? 8.923 -0.493 -17.150 1.00 63.72 197 THR A N 1
ATOM 1607 C CA . THR A 1 197 ? 9.649 -1.735 -17.442 1.00 63.72 197 THR A CA 1
ATOM 1608 C C . THR A 1 197 ? 9.726 -1.977 -18.949 1.00 63.72 197 THR A C 1
ATOM 1610 O O . THR A 1 197 ? 10.765 -2.394 -19.452 1.00 63.72 197 THR A O 1
ATOM 1613 N N . LEU A 1 198 ? 8.678 -1.624 -19.699 1.00 67.94 198 LEU A N 1
ATOM 1614 C CA . LEU A 1 198 ? 8.669 -1.646 -21.163 1.00 67.94 198 LEU A CA 1
ATOM 1615 C C . LEU A 1 198 ? 9.630 -0.632 -21.776 1.00 67.94 198 LEU A C 1
ATOM 1617 O O . LEU A 1 198 ? 10.371 -0.999 -22.681 1.00 67.94 198 LEU A O 1
ATOM 1621 N N . ILE A 1 199 ? 9.668 0.608 -21.274 1.00 73.69 199 ILE A N 1
ATOM 1622 C CA . ILE A 1 199 ? 10.663 1.614 -21.685 1.00 73.69 199 ILE A CA 1
ATOM 1623 C C . ILE A 1 199 ? 12.076 1.060 -21.456 1.00 73.69 199 ILE A C 1
ATOM 1625 O O . ILE A 1 199 ? 12.900 1.086 -22.366 1.00 73.69 199 ILE A O 1
ATOM 1629 N N . ALA A 1 200 ? 12.365 0.543 -20.258 1.00 73.38 200 ALA A N 1
ATOM 1630 C CA . ALA A 1 200 ? 13.683 0.007 -19.920 1.00 73.38 200 ALA A CA 1
ATOM 1631 C C . ALA A 1 200 ? 14.056 -1.203 -20.796 1.00 73.38 200 ALA A C 1
ATOM 1633 O O . ALA A 1 200 ? 15.152 -1.257 -21.351 1.00 73.38 200 ALA A O 1
ATOM 1634 N N . SER A 1 201 ? 13.119 -2.130 -20.989 1.00 75.38 201 SER A N 1
ATOM 1635 C CA . SER A 1 201 ? 13.291 -3.307 -21.840 1.00 75.38 201 SER A CA 1
ATOM 1636 C C . SER A 1 201 ? 13.493 -2.932 -23.315 1.00 75.38 201 SER A C 1
ATOM 1638 O O . SER A 1 201 ? 14.368 -3.470 -23.994 1.00 75.38 201 SER A O 1
ATOM 1640 N N . LEU A 1 202 ? 12.749 -1.941 -23.816 1.00 79.75 202 LEU A N 1
ATOM 1641 C CA . LEU A 1 202 ? 12.919 -1.395 -25.161 1.00 79.75 202 LEU A CA 1
ATOM 1642 C C . LEU A 1 202 ? 14.296 -0.748 -25.333 1.00 79.75 202 LEU A C 1
ATOM 1644 O O . LEU A 1 202 ? 14.969 -1.020 -26.324 1.00 79.75 202 LEU A O 1
ATOM 1648 N N . LYS A 1 203 ? 14.753 0.047 -24.359 1.00 82.62 203 LYS A N 1
ATOM 1649 C CA . LYS A 1 203 ? 16.099 0.642 -24.366 1.00 82.62 203 LYS A CA 1
ATOM 1650 C C . LYS A 1 203 ? 17.193 -0.425 -24.416 1.00 82.62 203 LYS A C 1
ATOM 1652 O O . LYS A 1 203 ? 18.112 -0.304 -25.222 1.00 82.62 203 LYS A O 1
ATOM 1657 N N . LEU A 1 204 ? 17.075 -1.483 -23.610 1.00 80.50 204 LEU A N 1
ATOM 1658 C CA . LEU A 1 204 ? 18.009 -2.615 -23.624 1.00 80.50 204 LEU A CA 1
ATOM 1659 C C . LEU A 1 204 ? 18.012 -3.330 -24.981 1.00 80.50 204 LEU A C 1
ATOM 1661 O O . LEU A 1 204 ? 19.077 -3.643 -25.511 1.00 80.50 204 LEU A O 1
ATOM 1665 N N . LYS A 1 205 ? 16.836 -3.547 -25.581 1.00 81.25 205 LYS A N 1
ATOM 1666 C CA . LYS A 1 205 ? 16.723 -4.184 -26.898 1.00 81.25 205 LYS A CA 1
ATOM 1667 C C . LYS A 1 205 ? 17.315 -3.323 -28.014 1.00 81.25 205 LYS A C 1
ATOM 1669 O O . LYS A 1 205 ? 18.026 -3.853 -28.864 1.00 81.25 205 LYS A O 1
ATOM 1674 N N . LEU A 1 206 ? 17.053 -2.015 -28.006 1.00 82.31 206 LEU A N 1
ATOM 1675 C CA . LEU A 1 206 ? 17.640 -1.057 -28.947 1.00 82.31 206 LEU A CA 1
ATOM 1676 C C . LEU A 1 206 ? 19.169 -1.055 -28.836 1.00 82.31 206 LEU A C 1
ATOM 1678 O O . LEU A 1 206 ? 19.850 -1.193 -29.851 1.00 82.31 206 LEU A O 1
ATOM 1682 N N . ALA A 1 207 ? 19.702 -1.017 -27.612 1.00 84.00 207 ALA A N 1
ATOM 1683 C CA . ALA A 1 207 ? 21.138 -1.109 -27.361 1.00 84.00 207 ALA A CA 1
ATOM 1684 C C . ALA A 1 207 ? 21.735 -2.434 -27.872 1.00 84.00 207 ALA A C 1
ATOM 1686 O O . ALA A 1 207 ? 22.745 -2.417 -28.571 1.00 84.00 207 ALA A O 1
ATOM 1687 N N . ALA A 1 208 ? 21.082 -3.573 -27.613 1.00 77.19 208 ALA A N 1
ATOM 1688 C CA . ALA A 1 208 ? 21.522 -4.887 -28.096 1.00 77.19 208 ALA A CA 1
ATOM 1689 C C . ALA A 1 208 ? 21.521 -5.000 -29.632 1.00 77.19 208 ALA A C 1
ATOM 1691 O O . ALA A 1 208 ? 22.323 -5.731 -30.209 1.00 77.19 208 ALA A O 1
ATOM 1692 N N . LEU A 1 209 ? 20.632 -4.268 -30.309 1.00 79.12 209 LEU A N 1
ATOM 1693 C CA . LEU A 1 209 ? 20.603 -4.168 -31.769 1.00 79.12 209 LEU A CA 1
ATOM 1694 C C . LEU A 1 209 ? 21.580 -3.107 -32.313 1.00 79.12 209 LEU A C 1
ATOM 1696 O O . LEU A 1 209 ? 21.718 -2.972 -33.533 1.00 79.12 209 LEU A O 1
ATOM 1700 N N . GLY A 1 210 ? 22.267 -2.358 -31.445 1.00 82.94 210 GLY A N 1
ATOM 1701 C CA . GLY A 1 210 ? 23.117 -1.227 -31.819 1.00 82.94 210 GLY A CA 1
ATOM 1702 C C . GLY A 1 210 ? 22.327 -0.132 -32.536 1.00 82.94 210 GLY A C 1
ATOM 1703 O O . GLY A 1 210 ? 22.770 0.352 -33.575 1.00 82.94 210 GLY A O 1
ATOM 1704 N N . ILE A 1 211 ? 21.116 0.156 -32.053 1.00 82.94 211 ILE A N 1
ATOM 1705 C CA . ILE A 1 211 ? 20.221 1.189 -32.577 1.00 82.94 211 ILE A CA 1
ATOM 1706 C C . ILE A 1 211 ? 20.258 2.370 -31.611 1.00 82.94 211 ILE A C 1
ATOM 1708 O O . ILE A 1 211 ? 19.879 2.245 -30.445 1.00 82.94 211 ILE A O 1
ATOM 1712 N N . GLU A 1 212 ? 20.703 3.522 -32.101 1.00 86.88 212 GLU A N 1
ATOM 1713 C CA . GLU A 1 212 ? 20.639 4.771 -31.347 1.00 86.88 212 GLU A CA 1
ATOM 1714 C C . GLU A 1 212 ? 19.192 5.254 -31.218 1.00 86.88 212 GLU A C 1
ATOM 1716 O O . GLU A 1 212 ? 18.360 5.019 -32.091 1.00 86.88 212 GLU A O 1
ATOM 1721 N N . TYR A 1 213 ? 18.880 5.950 -30.130 1.00 87.19 213 TYR A N 1
ATOM 1722 C CA . TYR A 1 213 ? 17.561 6.531 -29.910 1.00 87.19 213 TYR A CA 1
ATOM 1723 C C . TYR A 1 213 ? 17.674 7.851 -29.150 1.00 87.19 213 TYR A C 1
ATOM 1725 O O . TYR A 1 213 ? 18.644 8.096 -28.433 1.00 87.19 213 TYR A O 1
ATOM 1733 N N . LYS A 1 214 ? 16.652 8.700 -29.277 1.00 88.94 214 LYS A N 1
ATOM 1734 C CA . LYS A 1 214 ? 16.533 9.952 -28.528 1.00 88.94 214 LYS A CA 1
ATOM 1735 C C . LYS A 1 214 ? 15.362 9.862 -27.560 1.00 88.94 214 LYS A C 1
ATOM 1737 O O . LYS A 1 214 ? 14.218 9.718 -27.985 1.00 88.94 214 LYS A O 1
ATOM 1742 N N . GLN A 1 215 ? 15.632 9.970 -26.261 1.00 86.25 215 GLN A N 1
ATOM 1743 C CA . GLN A 1 215 ? 14.572 10.058 -25.259 1.00 86.25 215 GLN A CA 1
ATOM 1744 C C . GLN A 1 215 ? 13.954 11.463 -25.278 1.00 86.25 215 GLN A C 1
ATOM 1746 O O . GLN A 1 215 ? 14.672 12.459 -25.190 1.00 86.25 215 GLN A O 1
ATOM 1751 N N . LYS A 1 216 ? 12.630 11.536 -25.442 1.00 83.81 216 LYS A N 1
ATOM 1752 C CA . LYS A 1 216 ? 11.859 12.791 -25.483 1.00 83.81 216 LYS A CA 1
ATOM 1753 C C . LYS A 1 216 ? 11.208 13.101 -24.137 1.00 83.81 216 LYS A C 1
ATOM 1755 O O . LYS A 1 216 ? 11.174 14.257 -23.736 1.00 83.81 216 LYS A O 1
ATOM 1760 N N . SER A 1 217 ? 10.754 12.065 -23.433 1.00 79.19 217 SER A N 1
ATOM 1761 C CA . SER A 1 217 ? 10.223 12.127 -22.067 1.00 79.19 217 SER A CA 1
ATOM 1762 C C . SER A 1 217 ? 10.435 10.783 -21.354 1.00 79.19 217 SER A C 1
ATOM 1764 O O . SER A 1 217 ? 10.995 9.847 -21.930 1.00 79.19 217 SER A O 1
ATOM 1766 N N . ASP A 1 218 ? 9.968 10.641 -20.113 1.00 68.12 218 ASP A N 1
ATOM 1767 C CA . ASP A 1 218 ? 9.998 9.363 -19.377 1.00 68.12 218 ASP A CA 1
ATOM 1768 C C . ASP A 1 218 ? 9.181 8.247 -20.044 1.00 68.12 218 ASP A C 1
ATOM 1770 O O . ASP A 1 218 ? 9.376 7.070 -19.745 1.00 68.12 218 ASP A O 1
ATOM 1774 N N . SER A 1 219 ? 8.284 8.607 -20.962 1.00 69.56 219 SER A N 1
ATOM 1775 C CA . SER A 1 219 ? 7.376 7.686 -21.650 1.00 69.56 219 SER A CA 1
ATOM 1776 C C . SER A 1 219 ? 7.478 7.729 -23.176 1.00 69.56 219 SER A C 1
ATOM 1778 O O . SER A 1 219 ? 6.703 7.048 -23.846 1.00 69.56 219 SER A O 1
ATOM 1780 N N . GLU A 1 220 ? 8.408 8.508 -23.733 1.00 78.56 220 GLU A N 1
ATOM 1781 C CA . GLU A 1 220 ? 8.527 8.710 -25.178 1.00 78.56 220 GLU A CA 1
ATOM 1782 C C . GLU A 1 220 ? 9.973 8.564 -25.663 1.00 78.56 220 GLU A C 1
ATOM 1784 O O . GLU A 1 220 ? 10.900 9.211 -25.158 1.00 78.56 220 GLU A O 1
ATOM 1789 N N . ILE A 1 221 ? 10.150 7.727 -26.686 1.00 84.00 221 ILE A N 1
ATOM 1790 C CA . ILE A 1 221 ? 11.424 7.501 -27.368 1.00 84.00 221 ILE A CA 1
ATOM 1791 C C . ILE A 1 221 ? 11.233 7.713 -28.868 1.00 84.00 221 ILE A C 1
ATOM 1793 O O . ILE A 1 221 ? 10.279 7.222 -29.466 1.00 84.00 221 ILE A O 1
ATOM 1797 N N . GLN A 1 222 ? 12.183 8.411 -29.480 1.00 86.69 222 GLN A N 1
ATOM 1798 C CA . GLN A 1 222 ? 12.275 8.585 -30.920 1.00 86.69 222 GLN A CA 1
ATOM 1799 C C . GLN A 1 222 ? 13.414 7.716 -31.466 1.00 86.69 222 GLN A C 1
ATOM 1801 O O . GLN A 1 222 ? 14.557 7.842 -31.018 1.00 86.69 222 GLN A O 1
ATOM 1806 N N . VAL A 1 223 ? 13.110 6.844 -32.430 1.00 84.31 223 VAL A N 1
ATOM 1807 C CA . VAL A 1 223 ? 14.087 5.936 -33.057 1.00 84.31 223 VAL A CA 1
ATOM 1808 C C . VAL A 1 223 ? 14.270 6.315 -34.533 1.00 84.31 223 VAL A C 1
ATOM 1810 O O . VAL A 1 223 ? 13.278 6.327 -35.263 1.00 84.31 223 VAL A O 1
ATOM 1813 N N . PRO A 1 224 ? 15.492 6.630 -35.001 1.00 79.38 224 PRO A N 1
ATOM 1814 C CA . PRO A 1 224 ? 15.764 6.914 -36.407 1.00 79.38 224 PRO A CA 1
ATOM 1815 C C . PRO A 1 224 ? 15.565 5.678 -37.292 1.00 79.38 224 PRO A C 1
ATOM 1817 O O . PRO A 1 224 ? 15.962 4.563 -36.950 1.00 79.38 224 PRO A O 1
ATOM 1820 N N . LEU A 1 225 ? 14.969 5.896 -38.461 1.00 73.06 225 LEU A N 1
ATOM 1821 C CA . LEU A 1 225 ? 14.848 4.941 -39.559 1.00 73.06 225 LEU A CA 1
ATOM 1822 C C . LEU A 1 225 ? 15.596 5.457 -40.794 1.00 73.06 225 LEU A C 1
ATOM 1824 O O . LEU A 1 225 ? 16.020 6.607 -40.852 1.00 73.06 225 LEU A O 1
ATOM 1828 N N . ASN A 1 226 ? 15.686 4.618 -41.832 1.00 66.25 226 ASN A N 1
ATOM 1829 C CA . ASN A 1 226 ? 16.292 5.013 -43.110 1.00 66.25 226 ASN A CA 1
ATOM 1830 C C . ASN A 1 226 ? 15.525 6.151 -43.810 1.00 66.25 226 ASN A C 1
ATOM 1832 O O . ASN A 1 226 ? 16.106 6.847 -44.635 1.00 66.25 226 ASN A O 1
ATOM 1836 N N . GLN A 1 227 ? 14.238 6.335 -43.492 1.00 69.81 227 GLN A N 1
ATOM 1837 C CA . GLN A 1 227 ? 13.364 7.369 -44.058 1.00 69.81 227 GLN A CA 1
ATOM 1838 C C . GLN A 1 227 ? 12.477 7.989 -42.963 1.00 69.81 227 GLN A C 1
ATOM 1840 O O . GLN A 1 227 ? 11.257 7.847 -42.977 1.00 69.81 227 GLN A O 1
ATOM 1845 N N . GLY A 1 228 ? 13.096 8.634 -41.970 1.00 75.88 228 GLY A N 1
ATOM 1846 C CA . GLY A 1 228 ? 12.388 9.361 -40.909 1.00 75.88 228 GLY A CA 1
ATOM 1847 C C . GLY A 1 228 ? 12.624 8.779 -39.520 1.00 75.88 228 GLY A C 1
ATOM 1848 O O . GLY A 1 228 ? 13.715 8.297 -39.218 1.00 75.88 228 GLY A O 1
ATOM 1849 N N . PHE A 1 229 ? 11.611 8.843 -38.656 1.00 79.19 229 PHE A N 1
ATOM 1850 C CA . PHE A 1 229 ? 11.704 8.372 -37.274 1.00 79.19 229 PHE A CA 1
ATOM 1851 C C . PHE A 1 229 ? 10.416 7.659 -36.861 1.00 79.19 229 PHE A C 1
ATOM 1853 O O . PHE A 1 229 ? 9.328 8.005 -37.311 1.00 79.19 229 PHE A O 1
ATOM 1860 N N . ILE A 1 230 ? 10.532 6.690 -35.955 1.00 79.00 230 ILE A N 1
ATOM 1861 C CA . ILE A 1 230 ? 9.381 6.157 -35.222 1.00 79.00 230 ILE A CA 1
ATOM 1862 C C . ILE A 1 230 ? 9.283 6.915 -33.904 1.00 79.00 230 ILE A C 1
ATOM 1864 O O . ILE A 1 230 ? 10.242 6.923 -33.125 1.00 79.00 230 ILE A O 1
ATOM 1868 N N . HIS A 1 231 ? 8.121 7.513 -33.649 1.00 78.44 231 HIS A N 1
ATOM 1869 C CA . HIS A 1 231 ? 7.754 7.998 -32.326 1.00 78.44 231 HIS A CA 1
ATOM 1870 C C . HIS A 1 231 ? 7.074 6.869 -31.559 1.00 78.44 231 HIS A C 1
ATOM 1872 O O . HIS A 1 231 ? 6.034 6.351 -31.965 1.00 78.44 231 HIS A O 1
ATOM 1878 N N . ILE A 1 232 ? 7.694 6.459 -30.457 1.00 76.75 232 ILE A N 1
ATOM 1879 C CA . ILE A 1 232 ? 7.166 5.425 -29.575 1.00 76.75 232 ILE A CA 1
ATOM 1880 C C . ILE A 1 232 ? 6.711 6.122 -28.298 1.00 76.75 232 ILE A C 1
ATOM 1882 O O . ILE A 1 232 ? 7.532 6.417 -27.427 1.00 76.75 232 ILE A O 1
ATOM 1886 N N . ASN A 1 233 ? 5.406 6.389 -28.194 1.00 74.00 233 ASN A N 1
ATOM 1887 C CA . ASN A 1 233 ? 4.788 6.917 -26.983 1.00 74.00 233 ASN A CA 1
ATOM 1888 C C . ASN A 1 233 ? 4.105 5.786 -26.198 1.00 74.00 233 ASN A C 1
ATOM 1890 O O . ASN A 1 233 ? 3.041 5.280 -26.556 1.00 74.00 233 ASN A O 1
ATOM 1894 N N . ILE A 1 234 ? 4.716 5.407 -25.077 1.00 66.75 234 ILE A N 1
ATOM 1895 C CA . ILE A 1 234 ? 4.259 4.312 -24.211 1.00 66.75 234 ILE A CA 1
ATOM 1896 C C . ILE A 1 234 ? 3.167 4.793 -23.229 1.00 66.75 234 ILE A C 1
ATOM 1898 O O . ILE A 1 234 ? 2.482 3.988 -22.593 1.00 66.75 234 ILE A O 1
ATOM 1902 N N . SER A 1 235 ? 2.942 6.109 -23.107 1.00 55.25 235 SER A N 1
ATOM 1903 C CA . SER A 1 235 ? 1.860 6.656 -22.274 1.00 55.25 235 SER A CA 1
ATOM 1904 C C . SER A 1 235 ? 0.465 6.449 -22.884 1.00 55.25 235 SER A C 1
ATOM 1906 O O . SER A 1 235 ? -0.495 6.258 -22.128 1.00 55.25 235 SER A O 1
ATOM 1908 N N . GLU A 1 236 ? 0.371 6.373 -24.213 1.00 52.28 236 GLU A N 1
ATOM 1909 C CA . GLU A 1 236 ? -0.885 6.184 -24.957 1.00 52.28 236 GLU A CA 1
ATOM 1910 C C . GLU A 1 236 ? -0.895 4.911 -25.826 1.00 52.28 236 GLU A C 1
ATOM 1912 O O . GLU A 1 236 ? -1.951 4.519 -26.307 1.00 52.28 236 GLU A O 1
ATOM 1917 N N . PHE A 1 237 ? 0.250 4.228 -25.997 1.00 53.84 237 PHE A N 1
ATOM 1918 C CA . PHE A 1 237 ? 0.429 3.143 -26.983 1.00 53.84 237 PHE A CA 1
ATOM 1919 C C . PHE A 1 237 ? -0.012 3.537 -28.402 1.00 53.84 237 PHE A C 1
ATOM 1921 O O . PHE A 1 237 ? -0.449 2.700 -29.194 1.00 53.84 237 PHE A O 1
ATOM 1928 N N . ILE A 1 238 ? 0.134 4.820 -28.731 1.00 45.03 238 ILE A N 1
ATOM 1929 C CA . ILE A 1 238 ? -0.070 5.345 -30.075 1.00 45.03 238 ILE A CA 1
ATOM 1930 C C . ILE A 1 238 ? 1.272 5.264 -30.807 1.00 45.03 238 ILE A C 1
ATOM 1932 O O . ILE A 1 238 ? 2.287 5.789 -30.345 1.00 45.03 238 ILE A O 1
ATOM 1936 N N . PHE A 1 239 ? 1.270 4.559 -31.939 1.00 51.44 239 PHE A N 1
ATOM 1937 C CA . PHE A 1 239 ? 2.397 4.494 -32.862 1.00 51.44 239 PHE A CA 1
ATOM 1938 C C . PHE A 1 239 ? 2.121 5.444 -34.017 1.00 51.44 239 PHE A C 1
ATOM 1940 O O . PHE A 1 239 ? 1.319 5.134 -34.896 1.00 51.44 239 PHE A O 1
ATOM 1947 N N . GLU A 1 240 ? 2.798 6.585 -34.022 1.00 44.88 240 GLU A N 1
ATOM 1948 C CA . GLU A 1 240 ? 2.770 7.508 -35.151 1.00 44.88 240 GLU A CA 1
ATOM 1949 C C . GLU A 1 240 ? 4.079 7.386 -35.927 1.00 44.88 240 GLU A C 1
ATOM 1951 O O . GLU A 1 240 ? 5.169 7.710 -35.445 1.00 44.88 240 GLU A O 1
ATOM 1956 N N . THR A 1 241 ? 3.977 6.871 -37.150 1.00 42.41 241 THR A N 1
ATOM 1957 C CA . THR A 1 241 ? 5.059 6.950 -38.127 1.00 42.41 241 THR A CA 1
ATOM 1958 C C . THR A 1 241 ? 4.964 8.301 -38.817 1.00 42.41 241 THR A C 1
ATOM 1960 O O . THR A 1 241 ? 4.046 8.522 -39.607 1.00 42.41 241 THR A O 1
ATOM 1963 N N . SER A 1 242 ? 5.904 9.199 -38.536 1.00 41.66 242 SER A N 1
ATOM 1964 C CA . SER A 1 242 ? 6.044 10.454 -39.269 1.00 41.66 242 SER A CA 1
ATOM 1965 C C . SER A 1 242 ? 7.233 10.358 -40.225 1.00 41.66 242 SER A C 1
ATOM 1967 O O . SER A 1 242 ? 8.380 10.138 -39.828 1.00 41.66 242 SER A O 1
ATOM 1969 N N . VAL A 1 243 ? 6.955 10.505 -41.521 1.00 32.50 243 VAL A N 1
ATOM 1970 C CA . VAL A 1 243 ? 7.993 10.707 -42.537 1.00 32.50 243 VAL A CA 1
ATOM 1971 C C . VAL A 1 243 ? 8.317 12.196 -42.518 1.00 32.50 243 VAL A C 1
ATOM 1973 O O . VAL A 1 243 ? 7.463 13.020 -42.833 1.00 32.50 243 VAL A O 1
ATOM 1976 N N . VAL A 1 244 ? 9.520 12.553 -42.072 1.00 35.78 244 VAL A N 1
ATOM 1977 C CA . VAL A 1 244 ? 9.994 13.942 -42.076 1.00 35.78 244 VAL A CA 1
ATOM 1978 C C . VAL A 1 244 ? 11.112 14.049 -43.109 1.00 35.78 244 VAL A C 1
ATOM 1980 O O . VAL A 1 244 ? 12.147 13.402 -42.956 1.00 35.78 244 VAL A O 1
ATOM 1983 N N . ASP A 1 245 ? 10.926 14.895 -44.123 1.00 29.23 245 ASP A N 1
ATOM 1984 C CA . ASP A 1 245 ? 11.837 15.113 -45.265 1.00 29.23 245 ASP A CA 1
ATOM 1985 C C . ASP A 1 245 ? 13.157 15.839 -44.917 1.00 29.23 245 ASP A C 1
ATOM 1987 O O . ASP A 1 245 ? 13.765 16.503 -45.754 1.00 29.23 245 ASP A O 1
ATOM 1991 N N . THR A 1 246 ? 13.660 15.730 -43.684 1.00 32.06 246 THR A N 1
ATOM 1992 C CA . THR A 1 246 ? 14.973 16.291 -43.317 1.00 32.06 246 THR A CA 1
ATOM 1993 C C . THR A 1 246 ? 16.005 15.192 -43.115 1.00 32.06 246 THR A C 1
ATOM 1995 O O . THR A 1 246 ? 16.127 14.592 -42.047 1.00 32.06 246 THR A O 1
ATOM 1998 N N . VAL A 1 247 ? 16.799 14.966 -44.164 1.00 28.36 247 VAL A N 1
ATOM 1999 C CA . VAL A 1 247 ? 17.994 14.118 -44.143 1.00 28.36 247 VAL A CA 1
ATOM 2000 C C . VAL A 1 247 ? 19.051 14.772 -43.248 1.00 28.36 247 VAL A C 1
ATOM 2002 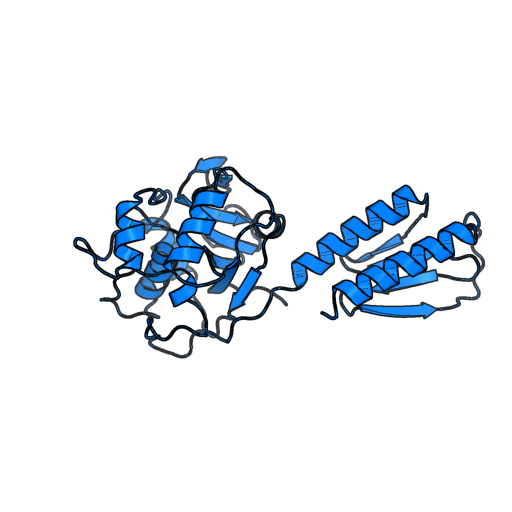O O . VAL A 1 247 ? 19.854 15.591 -43.687 1.00 28.36 247 VAL A O 1
ATOM 2005 N N . LYS A 1 248 ? 19.064 14.406 -41.964 1.00 35.56 248 LYS A N 1
ATOM 2006 C CA . LYS A 1 248 ? 20.298 14.407 -41.172 1.00 35.56 248 LYS A CA 1
ATOM 2007 C C . LYS A 1 248 ? 20.897 13.011 -41.274 1.00 35.56 248 LYS A C 1
ATOM 2009 O O . LYS A 1 248 ? 20.206 12.023 -41.046 1.00 35.56 248 LYS A O 1
ATOM 2014 N N . THR A 1 249 ? 22.163 12.937 -41.665 1.00 34.78 249 THR A N 1
ATOM 2015 C CA . THR A 1 249 ? 22.912 11.694 -41.872 1.00 34.78 249 THR A CA 1
ATOM 2016 C C . THR A 1 249 ? 23.116 10.965 -40.543 1.00 34.78 249 THR A C 1
ATOM 2018 O O . THR A 1 249 ? 24.104 11.191 -39.848 1.00 34.78 249 THR A O 1
ATOM 2021 N N . TYR A 1 250 ? 22.165 10.110 -40.179 1.00 42.09 250 TYR A N 1
ATOM 2022 C CA . TYR A 1 250 ? 22.353 9.066 -39.175 1.00 42.09 250 TYR A CA 1
ATOM 2023 C C . TYR A 1 250 ? 22.916 7.809 -39.858 1.00 42.09 250 TYR A C 1
ATOM 2025 O O . TYR A 1 250 ? 22.619 7.576 -41.035 1.00 42.09 250 TYR A O 1
ATOM 2033 N N . PRO A 1 251 ? 23.729 6.990 -39.169 1.00 47.38 251 PRO A N 1
ATOM 2034 C CA . PRO A 1 251 ? 24.198 5.727 -39.725 1.00 47.38 251 PRO A CA 1
ATOM 2035 C C . PRO A 1 251 ? 23.002 4.839 -40.098 1.00 47.38 251 PRO A C 1
ATOM 2037 O O . PRO A 1 251 ? 22.100 4.599 -39.296 1.00 47.38 251 PRO A O 1
ATOM 2040 N N . ILE A 1 252 ? 22.995 4.389 -41.353 1.00 57.50 252 ILE A N 1
ATOM 2041 C CA . ILE A 1 252 ? 21.894 3.666 -41.997 1.00 57.50 252 ILE A CA 1
ATOM 2042 C C . ILE A 1 252 ? 21.603 2.372 -41.221 1.00 57.50 252 ILE A C 1
ATOM 2044 O O . ILE A 1 252 ? 22.474 1.513 -41.06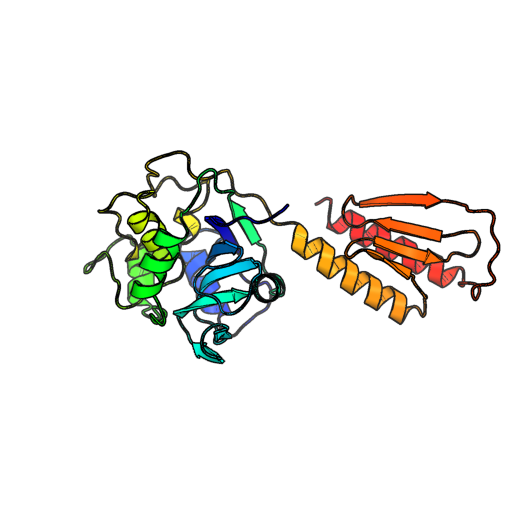7 1.00 57.50 252 ILE A O 1
ATOM 2048 N N . MET A 1 253 ? 20.366 2.206 -40.743 1.00 63.91 253 MET A N 1
ATOM 2049 C CA . MET A 1 253 ? 19.948 0.986 -40.056 1.00 63.91 253 MET A CA 1
ATOM 2050 C C . MET A 1 253 ? 19.694 -0.123 -41.081 1.00 63.91 253 MET A C 1
ATOM 2052 O O . MET A 1 253 ? 18.947 0.055 -42.046 1.00 63.91 253 MET A O 1
ATOM 2056 N N . SER A 1 254 ? 20.287 -1.302 -40.874 1.00 73.06 254 SER A N 1
ATOM 2057 C CA . SER A 1 254 ? 20.058 -2.429 -41.781 1.00 73.06 254 SER A CA 1
ATOM 2058 C C . SER A 1 254 ? 18.596 -2.891 -41.745 1.00 73.06 254 SER A C 1
ATOM 2060 O O . SER A 1 254 ? 17.934 -2.863 -40.702 1.00 73.06 254 SER A O 1
ATOM 2062 N N . PHE A 1 255 ? 18.093 -3.366 -42.886 1.00 68.06 255 PHE A N 1
ATOM 2063 C CA . PHE A 1 255 ? 16.716 -3.854 -43.030 1.00 68.06 255 PHE A CA 1
ATOM 2064 C C . PHE A 1 255 ? 16.374 -4.965 -42.017 1.00 68.06 255 PHE A C 1
ATOM 2066 O O . PHE A 1 255 ? 15.280 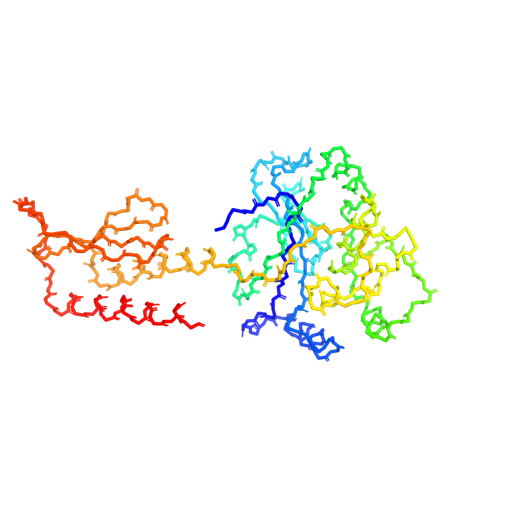-5.012 -41.455 1.00 68.06 255 PHE A O 1
ATOM 2073 N N . THR A 1 256 ? 17.348 -5.821 -41.697 1.00 74.69 256 THR A N 1
ATOM 2074 C CA . THR A 1 256 ? 17.215 -6.877 -40.684 1.00 74.69 256 THR A CA 1
ATOM 2075 C C . THR A 1 256 ? 16.962 -6.313 -39.283 1.00 74.69 256 THR A C 1
ATOM 2077 O O . THR A 1 256 ? 16.100 -6.821 -38.562 1.00 74.69 256 THR A O 1
ATOM 2080 N N . LYS A 1 257 ? 17.661 -5.234 -38.899 1.00 74.06 257 LYS A N 1
ATOM 2081 C CA . LYS A 1 257 ? 17.463 -4.562 -37.604 1.00 74.06 257 LYS A CA 1
ATOM 2082 C C . LYS A 1 257 ? 16.088 -3.893 -37.525 1.00 74.06 257 LYS A C 1
ATOM 2084 O O . LYS A 1 257 ? 15.411 -4.039 -36.511 1.00 74.06 257 LYS A O 1
ATOM 2089 N N . GLN A 1 258 ? 15.637 -3.260 -38.613 1.00 68.56 258 GLN A N 1
ATOM 2090 C CA . GLN A 1 258 ? 14.286 -2.687 -38.719 1.00 68.56 258 GLN A CA 1
ATOM 2091 C C . GLN A 1 258 ? 13.199 -3.741 -38.510 1.00 68.56 258 GLN A C 1
ATOM 2093 O O . GLN A 1 258 ? 12.331 -3.570 -37.656 1.00 68.56 258 GLN A O 1
ATOM 2098 N N . LYS A 1 259 ? 13.277 -4.867 -39.226 1.00 72.56 259 LYS A N 1
ATOM 2099 C CA . LYS A 1 259 ? 12.293 -5.952 -39.106 1.00 72.56 259 LYS A CA 1
ATOM 2100 C C . LYS A 1 259 ? 12.262 -6.552 -37.695 1.00 72.56 259 LYS A C 1
ATOM 2102 O O . LYS A 1 259 ? 11.183 -6.830 -37.175 1.00 72.56 259 LYS A O 1
ATOM 2107 N N . SER A 1 260 ? 13.425 -6.712 -37.055 1.00 74.62 260 SER A N 1
ATOM 2108 C CA . SER A 1 260 ? 13.510 -7.201 -35.672 1.00 74.62 260 SER A CA 1
ATOM 2109 C C . SER A 1 260 ? 12.918 -6.220 -34.659 1.00 74.62 260 SER A C 1
ATOM 2111 O O . SER A 1 260 ? 12.301 -6.665 -33.693 1.00 74.62 260 SER A O 1
ATOM 2113 N N . LEU A 1 261 ? 13.118 -4.914 -34.853 1.00 71.75 261 LEU A N 1
ATOM 2114 C CA . LEU A 1 261 ? 12.561 -3.885 -33.980 1.00 71.75 261 LEU A CA 1
ATOM 2115 C C . LEU A 1 261 ? 11.034 -3.827 -34.108 1.00 71.75 261 LEU A C 1
ATOM 2117 O O . LEU A 1 261 ? 10.342 -3.853 -33.096 1.00 71.75 261 LEU A O 1
ATOM 2121 N N . VAL A 1 262 ? 10.511 -3.819 -35.339 1.00 72.69 262 VAL A N 1
ATOM 2122 C CA . VAL A 1 262 ? 9.062 -3.812 -35.599 1.00 72.69 262 VAL A CA 1
ATOM 2123 C C . VAL A 1 262 ? 8.391 -5.040 -34.989 1.00 72.69 262 VAL A C 1
ATOM 2125 O O . VAL A 1 262 ? 7.392 -4.893 -34.293 1.00 72.69 262 VAL A O 1
ATOM 2128 N N . LYS A 1 263 ? 8.963 -6.239 -35.175 1.00 76.50 263 LYS A N 1
ATOM 2129 C CA . LYS A 1 263 ? 8.435 -7.464 -34.558 1.00 76.50 263 LYS A CA 1
ATOM 2130 C C . LYS A 1 263 ? 8.378 -7.353 -33.032 1.00 76.50 263 LYS A C 1
ATOM 2132 O O . LYS A 1 263 ? 7.335 -7.595 -32.448 1.00 76.50 263 LYS A O 1
ATOM 2137 N N . TYR A 1 264 ? 9.467 -6.915 -32.401 1.00 73.44 264 TYR A N 1
ATOM 2138 C CA . TYR A 1 264 ? 9.522 -6.753 -30.947 1.00 73.44 264 TYR A CA 1
ATOM 2139 C C . TYR A 1 264 ? 8.484 -5.750 -30.417 1.00 73.44 264 TYR A C 1
ATOM 2141 O O . TYR A 1 264 ? 7.866 -5.975 -29.381 1.00 73.44 264 TYR A O 1
ATOM 2149 N N . ILE A 1 265 ? 8.267 -4.653 -31.145 1.00 67.81 265 ILE A N 1
ATOM 2150 C CA . ILE A 1 265 ? 7.247 -3.655 -30.815 1.00 67.81 265 ILE A CA 1
ATOM 2151 C C . ILE A 1 265 ? 5.829 -4.248 -30.920 1.00 67.81 265 ILE A C 1
ATOM 2153 O O . ILE A 1 265 ? 4.986 -3.960 -30.070 1.00 67.81 265 ILE A O 1
ATOM 2157 N N . LEU A 1 266 ? 5.564 -5.079 -31.933 1.00 69.00 266 LEU A N 1
ATOM 2158 C CA . LEU A 1 266 ? 4.281 -5.772 -32.093 1.00 69.00 266 LEU A CA 1
ATOM 2159 C C . LEU A 1 266 ? 4.050 -6.806 -30.982 1.00 69.00 266 LEU A C 1
ATOM 2161 O O . LEU A 1 266 ? 2.979 -6.796 -30.381 1.00 69.00 266 LEU A O 1
ATOM 2165 N N . ASP A 1 267 ? 5.065 -7.602 -30.639 1.00 68.69 267 ASP A N 1
ATOM 2166 C CA . ASP A 1 267 ? 5.001 -8.579 -29.543 1.00 68.69 267 ASP A CA 1
ATOM 2167 C C . ASP A 1 267 ? 4.694 -7.879 -28.199 1.00 68.69 267 ASP A C 1
ATOM 2169 O O . ASP A 1 267 ? 3.856 -8.326 -27.413 1.00 68.69 267 ASP A O 1
ATOM 2173 N N . ILE A 1 268 ? 5.319 -6.717 -27.959 1.00 62.78 268 ILE A N 1
ATOM 2174 C CA . ILE A 1 268 ? 5.014 -5.849 -26.814 1.00 62.78 268 ILE A CA 1
ATOM 2175 C C . ILE A 1 268 ? 3.543 -5.419 -26.834 1.00 62.78 268 ILE A C 1
ATOM 2177 O O . ILE A 1 268 ? 2.860 -5.533 -25.817 1.00 62.78 268 ILE A O 1
ATOM 2181 N N . ARG A 1 269 ? 3.046 -4.930 -27.976 1.00 62.88 269 ARG A N 1
ATOM 2182 C CA . ARG A 1 269 ? 1.665 -4.447 -28.118 1.00 62.88 269 ARG A CA 1
ATOM 2183 C C . ARG A 1 269 ? 0.647 -5.552 -27.831 1.00 62.88 269 ARG A C 1
ATOM 2185 O O . ARG A 1 269 ? -0.357 -5.286 -27.174 1.00 62.88 269 ARG A O 1
ATOM 2192 N N . GLU A 1 270 ? 0.894 -6.766 -28.309 1.00 60.97 270 GLU A N 1
ATOM 2193 C CA . GLU A 1 270 ? 0.021 -7.917 -28.062 1.00 60.97 270 GLU A CA 1
ATOM 2194 C C . GLU A 1 270 ? 0.022 -8.329 -26.588 1.00 60.97 270 GLU A C 1
ATOM 2196 O O . GLU A 1 270 ? -1.046 -8.554 -26.028 1.00 60.97 270 GLU A O 1
ATOM 2201 N N . SER A 1 271 ? 1.180 -8.318 -25.918 1.00 55.03 271 SER A N 1
ATOM 2202 C CA . SER A 1 271 ? 1.290 -8.699 -24.499 1.00 55.03 271 SER A CA 1
ATOM 2203 C C . SER A 1 271 ? 0.534 -7.786 -23.517 1.00 55.03 271 SER A C 1
ATOM 2205 O O . SER A 1 271 ? 0.335 -8.156 -22.362 1.00 55.03 271 SER A O 1
ATOM 2207 N N . ILE A 1 272 ? 0.126 -6.595 -23.966 1.00 52.41 272 ILE A N 1
ATOM 2208 C CA . ILE A 1 272 ? -0.483 -5.535 -23.141 1.00 52.41 272 ILE A CA 1
ATOM 2209 C C . ILE A 1 272 ? -1.984 -5.384 -23.403 1.00 52.41 272 ILE A C 1
ATOM 2211 O O . ILE A 1 272 ? -2.712 -4.867 -22.553 1.00 52.41 272 ILE A O 1
ATOM 2215 N N . ASN A 1 273 ? -2.456 -5.820 -24.575 1.00 47.38 273 ASN A N 1
ATOM 2216 C CA . ASN A 1 273 ? -3.876 -5.808 -24.938 1.00 47.38 273 ASN A CA 1
ATOM 2217 C C . ASN A 1 273 ? -4.643 -7.048 -24.430 1.00 47.38 273 ASN A C 1
ATOM 2219 O O . ASN A 1 273 ? -5.792 -7.245 -24.823 1.00 47.38 273 ASN A O 1
ATOM 2223 N N . VAL A 1 274 ? -4.025 -7.845 -23.549 1.00 36.88 274 VAL A N 1
ATOM 2224 C CA . VAL A 1 274 ? -4.610 -8.975 -22.802 1.00 36.88 274 VAL A CA 1
ATOM 2225 C C . VAL A 1 274 ? -4.767 -8.584 -21.334 1.00 36.88 274 VAL A C 1
ATOM 2227 O O . VAL A 1 274 ? -5.851 -8.837 -20.767 1.00 36.88 274 VAL A O 1
#

Sequence (274 aa):
MHLETGDLLLFTQKKSITGWWLIDKTIEYFTNSPYVHVGLVVVDPPFSVSSGTYVWECGYEACVNPETGKQNIGVRLTPISVVLSNEQTIYVRKCKTYIPDKMLQKIHSEVFLKPYDMCLSDWLLATLRVDLRPQKTDRFWCSAFIAYIFTQIGWLDNNTDWSIIRPCDLSSSSTYISWKSKVYGGDMRYKKFERLTLIASLKLKLAALGIEYKQKSDSEIQVPLNQGFIHINISEFIFETSVVDTVKTYPIMSFTKQKSLVKYILDIRESINV

pLDDT: mean 79.52, std 15.15, range [28.36, 97.38]

Radius of gyration: 22.56 Å; chains: 1; bounding box: 43×37×67 Å